Protein AF-A0A177AUS7-F1 (afdb_monomer)

Sequence (201 aa):
MKSFFDYFNKFNMDNGVDDSEDDNINRLMNFDNFDHFEKKIHQMKSMMNFKNFDNEFKDLFNNKLDCNTSNYYSSVSSTYQSNKDGKPHIIKKSYITKGLPGGLKETRKMKYDNNGENSVEFGRYLNDKSHIIKKIRDKSGREHVHNDYNNMDESETNKFHSEFKKFINGDNDFIKLTQKSRALKNNARKHSKYRTNVEKF

Solvent-accessible surface area (backbone atoms only — not comparable to full-atom values): 11549 Å² total; per-residue (Å²): 132,86,50,74,65,56,63,48,43,69,72,76,50,71,89,84,55,95,65,54,71,66,58,54,49,52,63,73,54,42,72,86,48,48,67,60,52,48,52,50,50,52,53,51,47,67,75,60,73,67,86,66,52,74,61,55,50,56,49,54,79,75,39,83,74,75,43,84,50,72,42,78,48,69,54,72,50,77,45,80,40,79,44,98,84,72,51,76,44,44,41,35,39,35,38,40,35,43,37,35,48,43,43,34,34,38,37,40,38,40,36,45,31,79,87,29,50,34,35,28,37,42,33,42,34,52,74,79,33,33,48,35,41,37,36,38,31,41,70,86,67,53,74,47,78,46,79,45,62,39,87,51,55,80,88,49,44,66,58,52,52,54,52,52,51,45,60,74,74,56,52,63,69,57,42,52,51,46,44,52,56,47,53,52,54,52,52,53,54,57,60,54,71,75,64,79,85,81,88,82,132

Nearest PDB structures (foldseek):
  9bog-assembly1_D  TM=6.303E-01  e=1.164E+00  Escherichia coli

InterPro domains:
  IPR019376 Myeloid leukemia factor [PF10248] (1-166)
  IPR019376 Myeloid leukemia factor [PTHR13105] (35-192)

pLDDT: mean 72.74, std 17.02, range [39.19, 95.69]

Mean predicted aligned error: 12.08 Å

Structure (mmCIF, N/CA/C/O backbone):
data_AF-A0A177AUS7-F1
#
_entry.id   AF-A0A177AUS7-F1
#
loop_
_atom_site.group_PDB
_atom_site.id
_atom_site.type_symbol
_atom_site.label_atom_id
_atom_site.label_alt_id
_atom_site.label_comp_id
_atom_site.label_asym_id
_atom_site.label_entity_id
_atom_site.label_seq_id
_atom_site.pdbx_PDB_ins_code
_atom_site.Cartn_x
_atom_site.Cartn_y
_atom_site.Cartn_z
_atom_site.occupancy
_atom_site.B_iso_or_equiv
_atom_site.auth_seq_id
_atom_site.auth_comp_id
_atom_site.auth_asym_id
_atom_site.auth_atom_id
_atom_site.pdbx_PDB_model_num
ATOM 1 N N . MET A 1 1 ? 12.240 19.596 20.057 1.00 39.19 1 MET A N 1
ATOM 2 C CA . MET A 1 1 ? 12.623 18.588 19.042 1.00 39.19 1 MET A CA 1
ATOM 3 C C . MET A 1 1 ? 11.347 18.092 18.383 1.00 39.19 1 MET A C 1
ATOM 5 O O . MET A 1 1 ? 10.414 17.803 19.116 1.00 39.19 1 MET A O 1
ATOM 9 N N . LYS A 1 2 ? 11.262 18.055 17.046 1.00 41.19 2 LYS A N 1
ATOM 10 C CA . LYS A 1 2 ? 10.098 17.459 16.361 1.00 41.19 2 LYS A CA 1
ATOM 11 C C . LYS A 1 2 ? 10.110 15.954 16.606 1.00 41.19 2 LYS A C 1
ATOM 13 O O . LYS A 1 2 ? 11.170 15.340 16.478 1.00 41.19 2 LYS A O 1
ATOM 18 N N . SER A 1 3 ? 8.973 15.387 16.990 1.00 54.16 3 SER A N 1
ATOM 19 C CA . SER A 1 3 ? 8.865 13.953 17.220 1.00 54.16 3 SER A CA 1
ATOM 20 C C 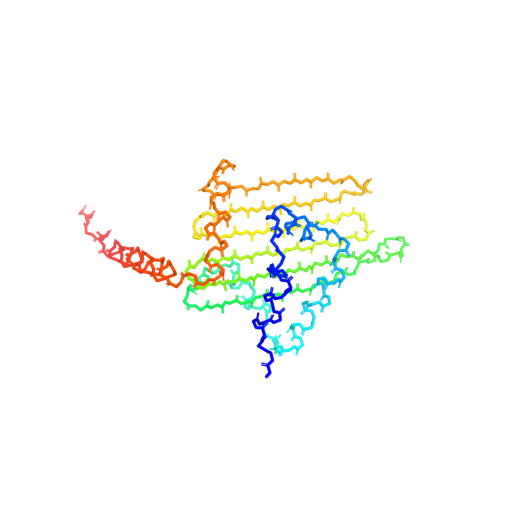. SER A 1 3 ? 8.961 13.200 15.889 1.00 54.16 3 SER A C 1
ATOM 22 O O . SER A 1 3 ? 8.636 13.726 14.821 1.00 54.16 3 SER A O 1
ATOM 24 N N . PHE A 1 4 ? 9.387 11.939 15.942 1.00 48.25 4 PHE A N 1
ATOM 25 C CA . PHE A 1 4 ? 9.304 11.024 14.802 1.00 48.25 4 PHE A CA 1
ATOM 26 C C . PHE A 1 4 ? 7.882 10.978 14.205 1.00 48.25 4 PHE A C 1
ATOM 28 O O . PHE A 1 4 ? 7.702 10.923 12.987 1.00 48.25 4 PHE A O 1
ATOM 35 N N . PHE A 1 5 ? 6.873 11.074 15.074 1.00 50.69 5 PHE A N 1
ATOM 36 C CA . PHE A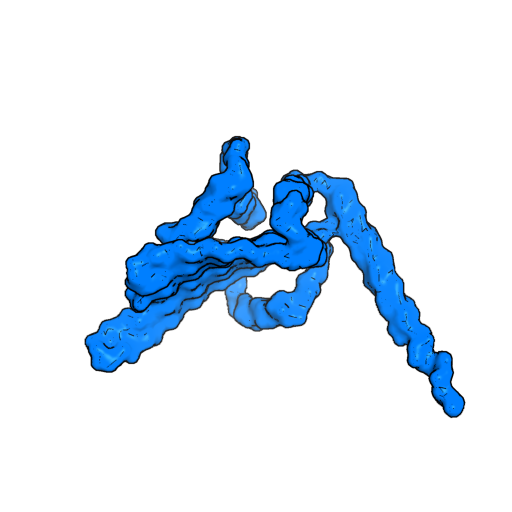 1 5 ? 5.461 11.099 14.713 1.00 50.69 5 PHE A CA 1
ATOM 37 C C . PHE A 1 5 ? 5.081 12.352 13.908 1.00 50.69 5 PHE A C 1
ATOM 39 O O . PHE A 1 5 ? 4.320 12.252 12.944 1.00 50.69 5 PHE A O 1
ATOM 46 N N . ASP A 1 6 ? 5.673 13.506 14.231 1.00 55.50 6 ASP A N 1
ATOM 47 C CA . ASP A 1 6 ? 5.438 14.776 13.529 1.00 55.50 6 ASP A CA 1
ATOM 48 C C . ASP A 1 6 ? 6.002 14.734 12.103 1.00 55.50 6 ASP A C 1
ATOM 50 O O . ASP A 1 6 ? 5.370 15.207 11.158 1.00 55.50 6 ASP A O 1
ATOM 54 N N . TYR A 1 7 ? 7.189 14.139 11.928 1.00 52.22 7 TYR A N 1
ATOM 55 C CA . TYR A 1 7 ? 7.806 13.962 10.609 1.00 52.22 7 TYR A CA 1
ATOM 56 C C . TYR A 1 7 ? 7.011 12.981 9.741 1.00 52.22 7 TYR A C 1
ATOM 58 O O . TYR A 1 7 ? 6.893 13.150 8.526 1.00 52.22 7 TYR A O 1
ATOM 66 N N . PHE A 1 8 ? 6.438 11.960 10.378 1.00 53.66 8 PHE A N 1
ATOM 67 C CA . PHE A 1 8 ? 5.637 10.955 9.708 1.00 53.66 8 PHE A CA 1
ATOM 68 C C . PHE A 1 8 ? 4.280 11.496 9.234 1.00 53.66 8 PHE A C 1
ATOM 70 O O . PHE A 1 8 ? 3.944 11.331 8.058 1.00 53.66 8 PHE A O 1
ATOM 77 N N . ASN A 1 9 ? 3.527 12.161 10.120 1.00 55.56 9 ASN A N 1
ATOM 78 C CA . ASN A 1 9 ? 2.215 12.731 9.799 1.00 55.56 9 ASN A CA 1
ATOM 79 C C . ASN A 1 9 ? 2.316 13.752 8.664 1.00 55.56 9 ASN A C 1
ATOM 81 O O . ASN A 1 9 ? 1.600 13.613 7.680 1.00 55.56 9 ASN A O 1
ATOM 85 N N . LYS A 1 10 ? 3.304 14.656 8.719 1.00 51.53 10 LYS A N 1
ATOM 86 C CA . LYS A 1 10 ? 3.546 15.688 7.696 1.00 51.53 10 LYS A CA 1
ATOM 87 C C . LYS A 1 10 ? 3.759 15.145 6.273 1.00 51.53 10 LYS A C 1
ATOM 89 O O . LYS A 1 10 ? 3.735 15.897 5.308 1.00 51.53 10 LYS A O 1
ATOM 94 N N . PHE A 1 11 ? 4.033 13.855 6.131 1.00 51.00 11 PHE A N 1
ATOM 95 C CA . PHE A 1 11 ? 4.443 13.266 4.862 1.00 51.00 11 PHE A CA 1
ATOM 96 C C . PHE A 1 11 ? 3.453 12.197 4.370 1.00 51.00 11 PHE A C 1
ATOM 98 O O . PHE A 1 11 ? 3.497 11.840 3.198 1.00 51.00 11 PHE A O 1
ATOM 105 N N . ASN A 1 12 ? 2.558 11.692 5.227 1.00 52.59 12 ASN A N 1
ATOM 106 C CA . ASN A 1 12 ? 1.533 10.713 4.838 1.00 52.59 12 ASN A CA 1
ATOM 107 C C . ASN A 1 12 ? 0.087 11.229 4.936 1.00 52.59 12 ASN A C 1
ATOM 109 O O . ASN A 1 12 ? -0.795 10.567 4.406 1.00 52.59 12 ASN A O 1
ATOM 113 N N . MET A 1 13 ? -0.186 12.346 5.610 1.00 47.69 13 MET A N 1
ATOM 114 C CA . MET A 1 13 ? -1.554 12.768 5.928 1.00 47.69 13 MET A CA 1
ATOM 115 C C . MET A 1 13 ? -1.637 14.292 5.927 1.00 47.69 13 MET A C 1
ATOM 117 O O . MET A 1 13 ? -0.856 14.918 6.634 1.00 47.69 13 MET A O 1
ATOM 121 N N . ASP A 1 14 ? -2.569 14.847 5.150 1.00 47.12 14 ASP A N 1
ATOM 122 C CA . ASP A 1 14 ? -3.052 16.233 5.197 1.00 47.12 14 ASP A CA 1
ATOM 123 C C . ASP A 1 14 ? -1.980 17.314 5.414 1.00 47.12 14 ASP A C 1
ATOM 125 O O . ASP A 1 14 ? -1.593 17.642 6.537 1.00 47.12 14 ASP A O 1
ATOM 129 N N . ASN A 1 15 ? -1.593 18.003 4.338 1.00 41.06 15 ASN A N 1
ATOM 130 C CA . ASN A 1 15 ? -0.826 19.253 4.429 1.00 41.06 15 ASN A CA 1
ATOM 131 C C . ASN A 1 15 ? -1.632 20.423 5.046 1.00 41.06 15 ASN A C 1
ATOM 133 O O . ASN A 1 15 ? -1.289 21.581 4.820 1.00 41.06 15 ASN A O 1
ATOM 137 N N . GLY A 1 16 ? -2.707 20.164 5.799 1.00 41.81 16 GLY A N 1
ATOM 138 C CA . GLY A 1 16 ? -3.655 21.196 6.230 1.00 41.81 16 GLY A CA 1
ATOM 139 C C . GLY A 1 16 ? -4.357 21.889 5.058 1.00 41.81 16 GLY A C 1
ATOM 140 O O . GLY A 1 16 ? -4.929 22.959 5.238 1.00 41.81 16 GLY A O 1
ATOM 141 N N . VAL A 1 17 ? -4.281 21.294 3.867 1.00 45.50 17 VAL A N 1
ATOM 142 C CA . VAL A 1 17 ? -5.078 21.668 2.704 1.00 45.50 17 VAL A CA 1
ATOM 143 C C . VAL A 1 17 ? -6.296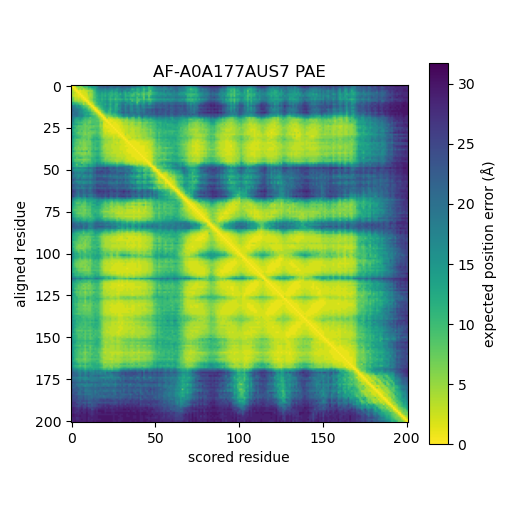 20.757 2.733 1.00 45.50 17 VAL A C 1
ATOM 145 O O . VAL A 1 17 ? -6.155 19.561 2.995 1.00 45.50 17 VAL A O 1
ATOM 148 N N . ASP A 1 18 ? -7.476 21.332 2.531 1.00 53.72 18 ASP A N 1
ATOM 149 C CA . ASP A 1 18 ? -8.770 20.643 2.476 1.00 53.72 18 ASP A CA 1
ATOM 150 C C . ASP A 1 18 ? -8.883 19.835 1.162 1.00 53.72 18 ASP A C 1
ATOM 152 O O . ASP A 1 18 ? -9.811 19.997 0.374 1.00 53.72 18 ASP A O 1
ATOM 156 N N . ASP A 1 19 ? -7.854 19.035 0.869 1.00 58.09 19 ASP A N 1
ATOM 157 C CA . ASP A 1 19 ? -7.753 18.223 -0.335 1.00 58.09 19 ASP A CA 1
ATOM 158 C C . ASP A 1 19 ? -8.746 17.063 -0.233 1.00 58.09 19 ASP A C 1
ATOM 160 O O . ASP A 1 19 ? -8.920 16.443 0.827 1.00 58.09 19 ASP A O 1
ATOM 164 N N . SER A 1 20 ? -9.385 16.744 -1.359 1.00 67.81 20 SER A N 1
ATOM 165 C CA . SER A 1 20 ? -10.231 15.563 -1.439 1.00 67.81 20 SER A CA 1
ATOM 166 C C . SER A 1 20 ? -9.395 14.303 -1.174 1.00 67.81 20 SER A C 1
ATOM 168 O O . SER A 1 20 ? -8.194 14.240 -1.454 1.00 67.81 20 SER A O 1
ATOM 170 N N . GLU A 1 21 ? -10.022 13.274 -0.609 1.00 70.00 21 GLU A N 1
ATOM 171 C CA . GLU A 1 21 ? -9.349 12.001 -0.335 1.00 70.00 21 GLU A CA 1
ATOM 172 C C . GLU A 1 21 ? -8.749 11.388 -1.614 1.00 70.00 21 GLU A C 1
ATOM 174 O O . GLU A 1 21 ? -7.647 10.834 -1.592 1.00 70.00 21 GLU A O 1
ATOM 179 N N . ASP A 1 22 ? -9.431 11.580 -2.741 1.00 71.25 22 ASP A N 1
ATOM 180 C CA . ASP A 1 22 ? -8.989 11.127 -4.054 1.00 71.25 22 ASP A CA 1
ATOM 181 C C . ASP A 1 22 ? -7.689 11.816 -4.490 1.00 71.25 22 ASP A C 1
ATOM 183 O O . ASP A 1 22 ? -6.786 11.152 -5.000 1.00 71.25 22 ASP A O 1
ATOM 187 N N . ASP A 1 23 ? -7.526 13.115 -4.230 1.00 74.50 23 ASP A N 1
ATOM 188 C CA . ASP A 1 23 ? -6.298 13.852 -4.559 1.00 74.50 23 ASP A CA 1
ATOM 189 C C . ASP A 1 23 ? -5.098 13.362 -3.741 1.00 74.50 23 ASP A C 1
ATOM 191 O O . ASP A 1 23 ? -3.990 13.178 -4.267 1.00 74.50 23 ASP A O 1
ATOM 195 N N . ASN A 1 24 ? -5.320 13.084 -2.455 1.00 75.38 24 ASN A N 1
ATOM 196 C CA . ASN A 1 24 ? -4.286 12.537 -1.584 1.00 75.38 24 ASN A CA 1
ATOM 197 C C . ASN A 1 24 ? -3.861 11.138 -2.057 1.00 75.38 24 ASN A C 1
ATOM 199 O O . ASN A 1 24 ? -2.671 10.875 -2.270 1.00 75.38 24 ASN A O 1
ATOM 203 N N . ILE A 1 25 ? -4.833 10.259 -2.314 1.00 78.31 25 ILE A N 1
ATOM 204 C CA . ILE A 1 25 ? -4.584 8.927 -2.868 1.00 78.31 25 ILE A CA 1
ATOM 205 C C . ILE A 1 25 ? -3.833 9.041 -4.198 1.00 78.31 25 ILE A C 1
ATOM 207 O O . ILE A 1 25 ? -2.790 8.408 -4.359 1.00 78.31 25 ILE A O 1
ATOM 211 N N . ASN A 1 26 ? -4.265 9.900 -5.121 1.00 82.88 26 ASN A N 1
ATOM 212 C CA . ASN A 1 26 ? -3.606 10.098 -6.413 1.00 82.88 26 ASN A CA 1
ATOM 213 C C . ASN A 1 26 ? -2.127 10.480 -6.261 1.00 82.88 26 ASN A C 1
ATOM 215 O O . ASN A 1 26 ? -1.256 9.917 -6.934 1.00 82.88 26 ASN A O 1
ATOM 219 N N . ARG A 1 27 ? -1.806 11.368 -5.314 1.00 82.19 27 ARG A N 1
ATOM 220 C CA . ARG A 1 27 ? -0.418 11.729 -4.994 1.00 82.19 27 ARG A CA 1
ATOM 221 C C . ARG A 1 27 ? 0.381 10.539 -4.452 1.00 82.19 27 ARG A C 1
ATOM 223 O O . ARG A 1 27 ? 1.550 10.357 -4.817 1.00 82.19 27 ARG A O 1
ATOM 230 N N . LEU A 1 28 ? -0.220 9.727 -3.582 1.00 81.12 28 LEU A N 1
ATOM 231 C CA . LEU A 1 28 ? 0.410 8.528 -3.019 1.00 81.12 28 LEU A CA 1
ATOM 232 C C . LEU A 1 28 ? 0.614 7.425 -4.069 1.00 81.12 28 LEU A C 1
ATOM 234 O O . LEU A 1 28 ? 1.590 6.673 -3.973 1.00 81.12 28 LEU A O 1
ATOM 238 N N . MET A 1 29 ? -0.245 7.371 -5.085 1.00 85.75 29 MET A N 1
ATOM 239 C CA . MET A 1 29 ? -0.201 6.395 -6.176 1.00 85.75 29 MET A CA 1
ATOM 240 C C . MET A 1 29 ? 0.708 6.806 -7.346 1.00 85.75 29 MET A C 1
ATOM 242 O O . MET A 1 29 ? 0.881 6.026 -8.283 1.00 85.75 29 MET A O 1
ATOM 246 N N . ASN A 1 30 ? 1.321 7.994 -7.314 1.00 88.69 30 ASN A N 1
ATOM 247 C CA . ASN A 1 30 ? 2.237 8.430 -8.368 1.00 88.69 30 ASN A CA 1
ATOM 248 C C . ASN A 1 30 ? 3.565 7.640 -8.338 1.00 88.69 30 ASN A C 1
ATOM 250 O O . ASN A 1 30 ? 4.294 7.657 -7.341 1.00 88.69 30 ASN A O 1
ATOM 254 N N . PHE A 1 31 ? 3.892 6.982 -9.455 1.00 86.94 31 PHE A N 1
ATOM 255 C CA . PHE A 1 31 ? 5.119 6.205 -9.652 1.00 86.94 31 PHE A CA 1
ATOM 256 C C . PHE A 1 31 ? 6.392 7.047 -9.544 1.00 86.94 31 PHE A C 1
ATOM 258 O O . PHE A 1 31 ? 7.393 6.568 -9.012 1.00 86.94 31 PHE A O 1
ATOM 265 N N . ASP A 1 32 ? 6.344 8.305 -9.978 1.00 85.81 32 ASP A N 1
ATOM 266 C CA . ASP A 1 32 ? 7.524 9.175 -10.043 1.00 85.81 32 ASP A CA 1
ATOM 267 C C . ASP A 1 32 ? 7.990 9.615 -8.644 1.00 85.81 32 ASP A C 1
ATOM 269 O O . ASP A 1 32 ? 9.114 10.074 -8.447 1.00 85.81 32 ASP A O 1
ATOM 273 N N . ASN A 1 33 ? 7.159 9.381 -7.623 1.00 84.75 33 ASN A N 1
ATOM 274 C CA . ASN A 1 33 ? 7.497 9.623 -6.225 1.00 84.75 33 ASN A CA 1
ATOM 275 C C . ASN A 1 33 ? 8.373 8.516 -5.605 1.00 84.75 33 ASN A C 1
ATOM 277 O O . ASN A 1 33 ? 8.648 8.582 -4.404 1.00 84.75 33 ASN A O 1
ATOM 281 N N . PHE A 1 34 ? 8.812 7.505 -6.368 1.00 86.25 34 PHE A N 1
ATOM 282 C CA . PHE A 1 34 ? 9.555 6.355 -5.837 1.00 86.25 34 PHE A CA 1
ATOM 283 C C . PHE A 1 34 ? 10.851 6.757 -5.120 1.00 86.25 34 PHE A C 1
ATOM 285 O O . PHE A 1 34 ? 11.050 6.391 -3.962 1.00 86.25 34 PHE A O 1
ATOM 292 N N . ASP A 1 35 ? 11.703 7.564 -5.755 1.00 86.88 35 ASP A N 1
ATOM 293 C CA . ASP A 1 35 ? 12.974 7.991 -5.153 1.00 86.88 35 ASP A CA 1
ATOM 294 C C . ASP A 1 35 ? 12.752 8.847 -3.901 1.00 86.88 35 ASP A C 1
ATOM 296 O O . ASP A 1 35 ? 13.502 8.769 -2.927 1.00 86.88 35 ASP A O 1
ATOM 300 N N . HIS A 1 36 ? 11.697 9.664 -3.903 1.00 85.12 36 HIS A N 1
ATOM 301 C CA . HIS A 1 36 ? 11.317 10.460 -2.741 1.00 85.12 36 HIS A CA 1
ATOM 302 C C . HIS A 1 36 ? 10.843 9.569 -1.582 1.00 85.12 36 HIS A C 1
ATOM 304 O O . HIS A 1 36 ? 11.222 9.786 -0.428 1.00 85.12 36 HIS A O 1
ATOM 310 N N . PHE A 1 37 ? 10.064 8.533 -1.897 1.00 83.94 37 PHE A N 1
ATOM 311 C CA . PHE A 1 37 ? 9.604 7.533 -0.942 1.00 83.94 37 PHE A CA 1
ATOM 312 C C . PHE A 1 37 ? 10.772 6.736 -0.343 1.00 83.94 37 PHE A C 1
ATOM 314 O O . PHE A 1 37 ? 10.863 6.625 0.881 1.00 83.94 37 PHE A O 1
ATOM 321 N N . GLU A 1 38 ? 11.717 6.271 -1.166 1.00 84.81 38 GLU A N 1
ATOM 322 C CA . GLU A 1 38 ? 12.940 5.607 -0.696 1.00 84.81 38 GLU A CA 1
ATOM 323 C C . GLU A 1 38 ? 13.770 6.511 0.212 1.00 84.81 38 GLU A C 1
ATOM 325 O O . GLU A 1 38 ? 14.151 6.090 1.307 1.00 84.81 38 GLU A O 1
ATOM 330 N N . LYS A 1 39 ? 14.044 7.753 -0.207 1.00 85.12 39 LYS A N 1
ATOM 331 C CA . LYS A 1 39 ? 14.829 8.714 0.586 1.00 85.12 39 LYS A CA 1
ATOM 332 C C . LYS A 1 39 ? 14.227 8.923 1.972 1.00 85.12 39 LYS A C 1
ATOM 334 O O . LYS A 1 39 ? 14.961 8.919 2.960 1.00 85.12 39 LYS A O 1
ATOM 339 N N . LYS A 1 40 ? 12.899 9.030 2.063 1.00 78.38 40 LYS A N 1
ATOM 340 C CA . LYS A 1 40 ? 12.209 9.137 3.351 1.00 78.38 40 LYS A CA 1
ATOM 341 C C . LYS A 1 40 ? 12.414 7.900 4.213 1.00 78.38 40 LYS A C 1
ATOM 343 O O . LYS A 1 40 ? 12.741 8.040 5.387 1.00 78.38 40 LYS A O 1
ATOM 348 N N . ILE A 1 41 ? 12.233 6.699 3.664 1.00 81.06 41 ILE A N 1
ATOM 349 C CA . ILE A 1 41 ? 12.416 5.475 4.454 1.00 81.06 41 ILE A CA 1
ATOM 350 C C . ILE A 1 41 ? 13.855 5.388 4.975 1.00 81.06 41 ILE A C 1
ATOM 352 O O . ILE A 1 41 ? 14.060 5.069 6.143 1.00 81.06 41 ILE A O 1
ATOM 356 N N . HIS A 1 42 ? 14.849 5.731 4.154 1.00 81.69 42 HIS A N 1
ATOM 357 C CA . HIS A 1 42 ? 16.249 5.770 4.582 1.00 81.69 42 HIS A CA 1
ATOM 358 C C . HIS A 1 42 ? 16.493 6.786 5.698 1.00 81.69 42 HIS A C 1
ATOM 360 O O . HIS A 1 42 ? 17.144 6.460 6.690 1.00 81.69 42 HIS A O 1
ATOM 366 N N . GLN A 1 43 ? 15.939 7.992 5.576 1.00 79.25 43 GLN A N 1
ATOM 367 C CA . GLN A 1 43 ? 16.029 9.005 6.624 1.00 79.25 43 GLN A CA 1
ATOM 368 C C . GLN A 1 43 ? 15.408 8.513 7.936 1.00 79.25 43 GLN A C 1
ATOM 370 O O . GLN A 1 43 ? 16.001 8.670 8.999 1.00 79.25 43 GLN A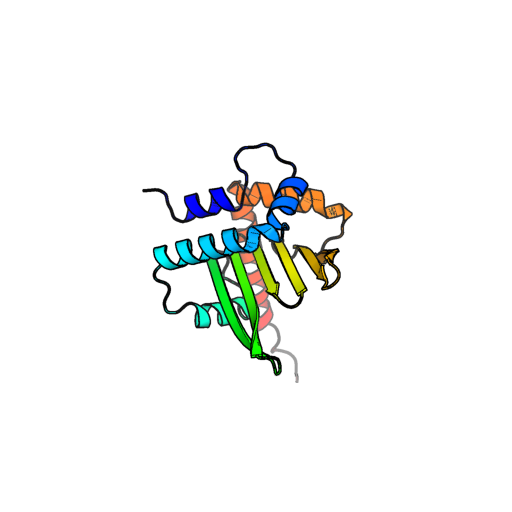 O 1
ATOM 375 N N . MET A 1 44 ? 14.245 7.866 7.861 1.00 73.00 44 MET A N 1
ATOM 376 C CA . MET A 1 44 ? 13.567 7.307 9.029 1.00 73.00 44 MET A CA 1
ATOM 377 C C . MET A 1 44 ? 14.369 6.170 9.668 1.00 73.00 44 MET A C 1
ATOM 379 O O . MET A 1 44 ? 14.541 6.156 10.884 1.00 73.00 44 MET A O 1
ATOM 383 N N . LYS A 1 45 ? 14.922 5.256 8.861 1.00 72.44 45 LYS A N 1
ATOM 384 C CA . LYS A 1 45 ? 15.814 4.190 9.342 1.00 72.44 45 LYS A CA 1
ATOM 385 C C . LYS A 1 45 ? 17.052 4.756 10.044 1.00 72.44 45 LYS A C 1
ATOM 387 O O . LYS A 1 45 ? 17.414 4.263 11.108 1.00 72.44 45 LYS A O 1
ATOM 392 N N . SER A 1 46 ? 17.654 5.806 9.482 1.00 74.69 46 SER A N 1
ATOM 393 C CA . SER A 1 46 ? 18.813 6.499 10.062 1.00 74.69 46 SER A CA 1
ATOM 394 C C . SER A 1 46 ? 18.494 7.118 11.427 1.00 74.69 46 SER A C 1
ATOM 396 O O . SER A 1 46 ? 19.278 7.004 12.363 1.00 74.69 46 SER A O 1
ATOM 398 N N . MET A 1 47 ? 17.300 7.696 11.585 1.00 65.19 47 MET A N 1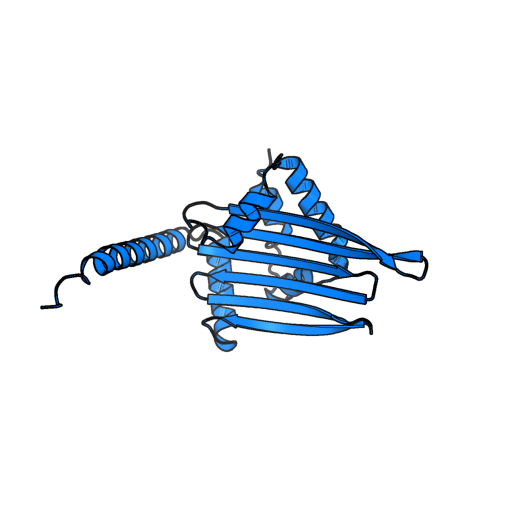
ATOM 399 C CA . MET A 1 47 ? 16.861 8.266 12.863 1.00 65.19 47 MET A CA 1
ATOM 400 C C . MET A 1 47 ? 16.551 7.215 13.936 1.00 65.19 47 MET A C 1
ATOM 402 O O . MET A 1 47 ? 16.614 7.531 15.120 1.00 65.19 47 MET A O 1
ATOM 406 N N . MET A 1 48 ? 16.191 5.990 13.546 1.00 62.12 48 MET A N 1
ATOM 407 C CA . MET A 1 48 ? 15.680 4.983 14.477 1.00 62.12 48 MET A CA 1
ATOM 408 C C . MET A 1 48 ? 16.653 3.836 14.807 1.00 62.12 48 MET A C 1
ATOM 410 O O . MET A 1 48 ? 16.281 2.956 15.575 1.00 62.12 48 MET A O 1
ATOM 414 N N . ASN A 1 49 ? 17.888 3.820 14.280 1.00 58.97 49 ASN A N 1
ATOM 415 C CA . ASN A 1 49 ? 18.926 2.814 14.596 1.00 58.97 49 ASN A CA 1
ATOM 416 C C . ASN A 1 49 ? 18.430 1.339 14.610 1.00 58.97 49 ASN A C 1
ATOM 418 O O . ASN A 1 49 ? 18.945 0.502 15.355 1.00 58.97 49 ASN A O 1
ATOM 422 N N . PHE A 1 50 ? 17.438 0.986 13.784 1.00 57.81 50 PHE A N 1
ATOM 423 C CA . PHE A 1 50 ? 16.832 -0.351 13.780 1.00 57.81 50 PHE A CA 1
ATOM 424 C C . PHE A 1 50 ? 17.733 -1.376 13.074 1.00 57.81 50 PHE A C 1
ATOM 426 O O . PHE A 1 50 ? 17.652 -1.557 11.861 1.00 57.81 50 PHE A O 1
ATOM 433 N N . LYS A 1 51 ? 18.582 -2.078 13.838 1.00 51.22 51 LYS A N 1
ATOM 434 C CA . LYS A 1 51 ? 19.421 -3.186 13.335 1.00 51.22 51 LYS A CA 1
ATOM 435 C C . LYS A 1 51 ? 18.694 -4.543 13.234 1.00 51.22 51 LYS A C 1
ATOM 437 O O . LYS A 1 51 ? 19.148 -5.392 12.481 1.00 51.22 51 LYS A O 1
ATOM 442 N N . ASN A 1 52 ? 17.556 -4.741 13.915 1.00 51.66 52 ASN A N 1
ATOM 443 C CA . ASN A 1 52 ? 16.855 -6.044 14.013 1.00 51.66 52 ASN A CA 1
ATOM 444 C C . ASN A 1 52 ? 15.559 -6.144 13.179 1.00 51.66 52 ASN A C 1
ATOM 446 O O . ASN A 1 52 ? 14.709 -7.004 13.408 1.00 51.66 52 ASN A O 1
ATOM 450 N N . PHE A 1 53 ? 15.419 -5.263 12.193 1.00 54.53 53 PHE A N 1
ATOM 451 C CA . PHE A 1 53 ? 14.156 -4.960 11.524 1.00 54.53 53 PHE A CA 1
ATOM 452 C C . PHE A 1 53 ? 13.581 -6.104 10.662 1.00 54.53 53 PHE A C 1
ATOM 454 O O . PHE A 1 53 ? 12.366 -6.267 10.574 1.00 54.53 53 PHE A O 1
ATOM 461 N N . ASP A 1 54 ? 14.434 -6.925 10.044 1.00 55.91 54 ASP A N 1
ATOM 462 C CA . ASP A 1 54 ? 13.989 -7.975 9.114 1.00 55.91 54 ASP A CA 1
ATOM 463 C C . ASP A 1 54 ? 13.317 -9.169 9.816 1.00 55.91 54 ASP A C 1
ATOM 465 O O . ASP A 1 54 ? 12.473 -9.846 9.221 1.00 55.91 54 ASP A O 1
ATOM 469 N N . ASN A 1 55 ? 13.652 -9.409 11.089 1.00 55.62 55 ASN A N 1
ATOM 470 C CA . ASN A 1 55 ? 13.041 -10.468 11.896 1.00 55.62 55 ASN A CA 1
ATOM 471 C C . ASN A 1 55 ? 11.693 -10.014 12.478 1.00 55.62 55 ASN A C 1
ATOM 473 O O . ASN A 1 55 ? 10.706 -10.733 12.334 1.00 55.62 55 ASN A O 1
ATOM 477 N N . GLU A 1 56 ? 11.609 -8.785 13.006 1.00 51.94 56 GLU A N 1
ATOM 478 C CA . GLU A 1 56 ? 10.330 -8.178 13.416 1.00 51.94 56 GLU A CA 1
ATOM 479 C C . GLU A 1 56 ? 9.352 -8.071 12.235 1.00 51.94 56 GLU A C 1
ATOM 481 O O . GLU A 1 56 ? 8.164 -8.337 12.385 1.00 51.94 56 GLU A O 1
ATOM 486 N N . PHE A 1 57 ? 9.840 -7.776 11.026 1.00 54.47 57 PHE A N 1
ATOM 487 C CA . PHE A 1 57 ? 9.029 -7.738 9.806 1.00 54.47 57 PHE A CA 1
ATOM 488 C C . PHE A 1 57 ? 8.294 -9.049 9.493 1.00 54.47 57 PHE A C 1
ATOM 490 O O . PHE A 1 57 ? 7.114 -9.023 9.130 1.00 54.47 57 PHE A O 1
ATOM 497 N N . LYS A 1 58 ? 8.972 -10.196 9.618 1.00 52.97 58 LYS A N 1
ATOM 498 C CA . LYS A 1 58 ? 8.351 -11.508 9.378 1.00 52.97 58 LYS A CA 1
ATOM 499 C C . LYS A 1 58 ? 7.279 -11.807 10.419 1.00 52.97 58 LYS A C 1
ATOM 501 O O . LYS A 1 58 ? 6.195 -12.270 10.063 1.00 52.97 58 LYS A O 1
ATOM 506 N N . ASP A 1 59 ? 7.548 -11.468 11.673 1.00 52.06 59 ASP A N 1
ATOM 507 C CA . ASP A 1 59 ? 6.581 -11.649 12.748 1.00 52.06 59 ASP A CA 1
ATOM 508 C C . ASP A 1 59 ? 5.367 -10.731 12.598 1.00 52.06 59 ASP A C 1
ATOM 510 O O . ASP A 1 59 ? 4.280 -11.126 12.987 1.00 52.06 59 ASP A O 1
ATOM 514 N N . LEU A 1 60 ? 5.483 -9.569 11.954 1.00 51.16 60 LEU A N 1
ATOM 515 C CA . LEU A 1 60 ? 4.363 -8.646 11.708 1.00 51.16 60 LEU A CA 1
ATOM 516 C C . LEU A 1 60 ? 3.429 -9.058 10.574 1.00 51.16 60 LEU A C 1
ATOM 518 O O . LEU A 1 60 ? 2.241 -8.730 10.597 1.00 51.16 60 LEU A O 1
ATOM 522 N N . PHE A 1 61 ? 3.959 -9.734 9.555 1.00 46.47 61 PHE A N 1
ATOM 523 C CA . PHE A 1 61 ? 3.126 -10.337 8.514 1.00 46.47 61 PHE A CA 1
ATOM 524 C C . PHE A 1 61 ? 2.366 -11.556 9.044 1.00 46.47 61 PHE A C 1
ATOM 526 O O . PHE A 1 61 ? 1.238 -11.796 8.617 1.00 46.47 61 PHE A O 1
ATOM 533 N N . ASN A 1 62 ? 2.959 -12.279 9.998 1.00 51.50 62 ASN A N 1
ATOM 534 C CA . ASN A 1 62 ? 2.396 -13.508 10.554 1.00 51.50 62 ASN A CA 1
ATOM 535 C C . ASN A 1 62 ? 1.548 -13.283 11.819 1.00 51.50 62 ASN A C 1
ATOM 537 O O . ASN A 1 62 ? 0.594 -14.023 12.050 1.00 51.50 62 ASN A O 1
ATOM 541 N N . ASN A 1 63 ? 1.842 -12.257 12.622 1.00 45.84 63 ASN A N 1
ATOM 542 C CA . ASN A 1 63 ? 1.161 -11.963 13.879 1.00 45.84 63 ASN A CA 1
ATOM 543 C C . ASN A 1 63 ? 0.423 -10.625 13.826 1.00 45.84 63 ASN A C 1
ATOM 545 O O . ASN A 1 63 ? 0.936 -9.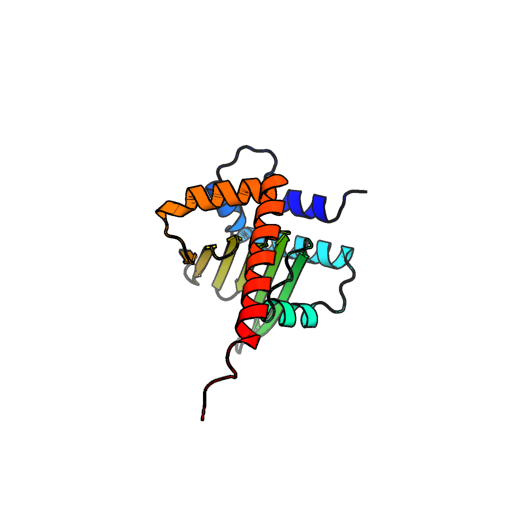573 13.443 1.00 45.84 63 ASN A O 1
ATOM 549 N N . LYS A 1 64 ? -0.834 -10.681 14.262 1.00 50.28 64 LYS A N 1
ATOM 550 C CA . LYS A 1 64 ? -1.731 -9.540 14.410 1.00 50.28 64 LYS A CA 1
ATOM 551 C C . LYS A 1 64 ? -1.158 -8.622 15.494 1.00 50.28 64 LYS A C 1
ATOM 553 O O . LYS A 1 64 ? -1.218 -8.970 16.665 1.00 50.28 64 LYS A O 1
ATOM 558 N N . LEU A 1 65 ? -0.602 -7.481 15.090 1.00 50.72 65 LEU A N 1
ATOM 559 C CA . LEU A 1 65 ? -0.161 -6.408 15.986 1.00 50.72 65 LEU A CA 1
ATOM 560 C C . LEU A 1 65 ? -1.152 -6.197 17.139 1.00 50.72 65 LEU A C 1
ATOM 562 O O . LEU A 1 65 ? -2.333 -5.923 16.897 1.00 50.72 65 LEU A O 1
ATOM 566 N N . ASP A 1 66 ? -0.667 -6.297 18.377 1.00 46.72 66 ASP A N 1
ATOM 567 C CA . ASP A 1 66 ? -1.447 -5.925 19.553 1.00 46.72 66 ASP A CA 1
ATOM 568 C C . ASP A 1 66 ? -1.748 -4.417 19.499 1.00 46.72 66 ASP A C 1
ATOM 570 O O . ASP A 1 66 ? -0.860 -3.574 19.364 1.00 46.72 66 ASP A O 1
ATOM 574 N N . CYS A 1 67 ? -3.038 -4.070 19.528 1.00 49.91 67 CYS A N 1
ATOM 575 C CA . CYS A 1 67 ? -3.547 -2.772 19.070 1.00 49.91 67 CYS A CA 1
ATOM 576 C C . CYS A 1 67 ? -3.575 -1.668 20.142 1.00 49.91 67 CYS A C 1
ATOM 578 O O . CYS A 1 67 ? -4.415 -0.764 20.070 1.00 49.91 67 CYS A O 1
ATOM 580 N N . ASN A 1 68 ? -2.705 -1.745 21.149 1.00 52.72 68 ASN A N 1
ATOM 581 C CA . ASN A 1 68 ? -2.704 -0.795 22.269 1.00 52.72 68 ASN A CA 1
ATOM 582 C C . ASN A 1 68 ? -1.669 0.329 22.123 1.00 52.72 68 ASN A C 1
ATOM 584 O O . ASN A 1 68 ? -1.749 1.320 22.842 1.00 52.72 68 ASN A O 1
ATOM 588 N N . THR A 1 69 ? -0.752 0.223 21.162 1.00 56.75 69 THR A N 1
ATOM 589 C CA . THR A 1 69 ? 0.288 1.221 20.884 1.00 56.75 69 THR A CA 1
ATOM 590 C C . THR A 1 69 ? 0.364 1.535 19.394 1.00 56.75 69 THR A C 1
ATOM 592 O O . THR A 1 69 ? 0.029 0.712 18.540 1.00 56.75 69 THR A O 1
ATOM 595 N N . SER A 1 70 ? 0.777 2.762 19.070 1.00 65.38 70 SER A N 1
ATOM 596 C CA . SER A 1 70 ? 1.100 3.141 17.696 1.00 65.38 70 SER A CA 1
ATOM 597 C C . SER A 1 70 ? 2.386 2.448 17.262 1.00 65.38 70 SER A C 1
ATOM 599 O O . SER A 1 70 ? 3.407 2.591 17.931 1.00 65.38 70 SER A O 1
ATOM 601 N N . ASN A 1 71 ? 2.344 1.754 16.131 1.00 65.69 71 ASN A N 1
ATOM 602 C CA . ASN A 1 71 ? 3.472 1.004 15.597 1.00 65.69 71 ASN A CA 1
ATOM 603 C C . ASN A 1 71 ? 3.815 1.499 14.195 1.00 65.69 71 ASN A C 1
ATOM 605 O O . ASN A 1 71 ? 2.939 1.908 13.431 1.00 65.69 71 ASN A O 1
ATOM 609 N N . TYR A 1 72 ? 5.091 1.459 13.840 1.00 70.31 72 TYR A N 1
ATOM 610 C CA . TYR A 1 72 ? 5.558 1.924 12.546 1.00 70.31 72 TYR A CA 1
ATOM 611 C C . TYR A 1 72 ? 6.623 0.993 11.985 1.00 70.31 72 TYR A C 1
ATOM 613 O O . TYR A 1 72 ? 7.548 0.614 12.696 1.00 70.31 72 TYR A O 1
ATOM 621 N N . TYR A 1 73 ? 6.522 0.696 10.689 1.00 72.75 73 TYR A N 1
ATOM 622 C CA . TYR A 1 73 ? 7.441 -0.188 9.985 1.00 72.75 73 TYR A CA 1
ATOM 623 C C . TYR A 1 73 ? 7.743 0.345 8.592 1.00 72.75 73 TYR A C 1
ATOM 625 O O . TYR A 1 73 ? 6.842 0.783 7.882 1.00 72.75 73 TYR A O 1
ATOM 633 N N . SER A 1 74 ? 8.995 0.255 8.156 1.00 76.00 74 SER A N 1
ATOM 634 C CA . SER A 1 74 ? 9.374 0.550 6.779 1.00 76.00 74 SER A CA 1
ATOM 635 C C . SER A 1 74 ? 10.604 -0.206 6.310 1.00 76.00 74 SER A C 1
ATOM 637 O O . SER A 1 74 ? 11.600 -0.241 7.030 1.00 76.00 74 SER A O 1
ATOM 639 N N . SER A 1 75 ? 10.609 -0.691 5.068 1.00 79.19 75 SER A N 1
ATOM 640 C CA . SER A 1 75 ? 11.840 -1.181 4.442 1.00 79.19 75 SER A CA 1
ATOM 641 C C . SER A 1 75 ? 11.991 -0.784 2.989 1.00 79.19 75 SER A C 1
ATOM 643 O O . SER A 1 75 ? 11.037 -0.410 2.318 1.00 79.19 75 SER A O 1
ATOM 645 N N . VAL A 1 76 ? 13.237 -0.884 2.544 1.00 83.94 76 VAL A N 1
ATOM 646 C CA . VAL A 1 76 ? 13.696 -0.665 1.181 1.00 83.94 76 VAL A CA 1
ATOM 647 C C . VAL A 1 76 ? 14.675 -1.784 0.871 1.00 83.94 76 VAL A C 1
ATOM 649 O O . VAL A 1 76 ? 15.544 -2.081 1.692 1.00 83.94 76 VAL A O 1
ATOM 652 N N . SER A 1 77 ? 14.533 -2.395 -0.295 1.00 86.12 77 SER A N 1
ATOM 653 C CA . SER A 1 77 ? 15.437 -3.415 -0.815 1.00 86.12 77 SER A CA 1
ATOM 654 C C . SER A 1 77 ? 15.688 -3.162 -2.294 1.00 86.12 77 SER A C 1
ATOM 656 O O . SER A 1 77 ? 14.746 -2.866 -3.029 1.00 86.12 77 SER A O 1
ATOM 658 N N . SER A 1 78 ? 16.932 -3.329 -2.735 1.00 87.56 78 SER A N 1
ATOM 659 C CA . SER A 1 78 ? 17.322 -3.276 -4.145 1.00 87.56 78 SER A CA 1
ATOM 660 C C . SER A 1 78 ? 17.977 -4.596 -4.538 1.00 87.56 78 SER A C 1
ATOM 662 O O . SER A 1 78 ? 18.879 -5.069 -3.851 1.00 87.56 78 SER A O 1
ATOM 664 N N . THR A 1 79 ? 17.523 -5.188 -5.635 1.00 87.94 79 THR A N 1
ATOM 665 C CA . THR A 1 79 ? 18.077 -6.406 -6.223 1.00 87.94 79 THR A CA 1
ATOM 666 C C . THR A 1 79 ? 18.740 -6.050 -7.544 1.00 87.94 79 THR A C 1
ATOM 668 O O . THR A 1 79 ? 18.110 -5.424 -8.394 1.00 87.94 79 THR A O 1
ATOM 671 N N . TYR A 1 80 ? 19.997 -6.464 -7.700 1.00 86.62 80 TYR A N 1
ATOM 672 C CA . TYR A 1 80 ? 20.781 -6.312 -8.921 1.00 86.62 80 TYR A CA 1
ATOM 673 C C . TYR A 1 80 ? 20.977 -7.691 -9.543 1.00 86.62 80 TYR A C 1
ATOM 675 O O . TYR A 1 80 ? 21.498 -8.595 -8.891 1.00 86.62 80 TYR A O 1
ATOM 683 N N . GLN A 1 81 ? 20.559 -7.853 -10.789 1.00 83.06 81 GLN A N 1
ATOM 684 C CA . GLN A 1 81 ? 20.723 -9.081 -11.552 1.00 83.06 81 GLN A CA 1
ATOM 685 C C . GLN A 1 81 ? 21.474 -8.775 -12.847 1.00 83.06 81 GLN A C 1
ATOM 687 O O . GLN A 1 81 ? 21.148 -7.828 -13.557 1.00 83.06 81 GLN A O 1
ATOM 692 N N . SER A 1 82 ? 22.481 -9.582 -13.168 1.00 80.25 82 SER A N 1
ATOM 693 C CA . SER A 1 82 ? 23.168 -9.492 -14.456 1.00 80.25 82 SER A CA 1
ATOM 694 C C . SER A 1 82 ? 22.409 -10.312 -15.492 1.00 80.25 82 SER A C 1
ATOM 696 O O . SER A 1 82 ? 22.268 -11.527 -15.349 1.00 80.25 82 SER A O 1
ATOM 698 N N . ASN A 1 83 ? 21.918 -9.653 -16.539 1.00 72.31 83 ASN A N 1
ATOM 699 C CA . ASN A 1 83 ? 21.339 -10.338 -17.691 1.00 72.31 83 ASN A CA 1
ATOM 700 C C . ASN A 1 83 ? 22.447 -10.815 -18.642 1.00 72.31 83 ASN A C 1
ATOM 702 O O . ASN A 1 83 ? 23.571 -10.316 -18.599 1.00 72.31 83 ASN A O 1
ATOM 706 N N . LYS A 1 84 ? 22.123 -11.762 -19.534 1.00 71.38 84 LYS A N 1
ATOM 707 C CA . LYS A 1 84 ? 23.064 -12.284 -20.548 1.00 71.38 84 LYS A CA 1
ATOM 708 C C . LYS A 1 84 ? 23.660 -11.183 -21.441 1.00 71.38 84 LYS A C 1
ATOM 710 O O . LYS A 1 84 ? 24.783 -11.330 -21.901 1.00 71.38 84 LYS A O 1
ATOM 715 N N . ASP A 1 85 ? 22.952 -10.064 -21.591 1.00 74.62 85 ASP A N 1
ATOM 716 C CA . ASP A 1 85 ? 23.368 -8.897 -22.380 1.00 74.62 85 ASP A CA 1
ATOM 717 C C . ASP A 1 85 ? 24.290 -7.922 -21.615 1.00 74.62 85 ASP A C 1
ATOM 719 O O . ASP A 1 85 ? 24.546 -6.810 -22.075 1.00 74.62 85 ASP A O 1
ATOM 723 N N . GLY A 1 86 ? 24.737 -8.277 -20.404 1.00 75.31 86 GLY A N 1
ATOM 724 C CA . GLY A 1 86 ? 25.667 -7.477 -19.596 1.00 75.31 86 GLY A CA 1
ATOM 725 C C . GLY A 1 86 ? 25.064 -6.235 -18.924 1.00 75.31 86 GLY A C 1
ATOM 726 O O . GLY A 1 86 ? 25.729 -5.606 -18.103 1.00 75.31 86 GLY A O 1
ATOM 727 N N . LYS A 1 87 ? 23.804 -5.881 -19.211 1.00 79.56 87 LYS A N 1
ATOM 728 C CA . LYS A 1 87 ? 23.098 -4.780 -18.534 1.00 79.56 87 LYS A CA 1
ATOM 729 C C . LYS A 1 87 ? 22.543 -5.224 -17.170 1.00 79.56 87 LYS A C 1
ATOM 731 O O . LYS A 1 87 ? 21.944 -6.302 -17.090 1.00 79.56 87 LYS A O 1
ATOM 736 N N . PRO A 1 88 ? 22.677 -4.400 -16.112 1.00 84.25 88 PRO A N 1
ATOM 737 C CA . PRO A 1 88 ? 22.091 -4.700 -14.813 1.00 84.25 88 PRO A CA 1
ATOM 738 C C . PRO A 1 88 ? 20.564 -4.522 -14.844 1.00 84.25 88 PRO A C 1
ATOM 740 O O . PRO A 1 88 ? 20.042 -3.443 -15.133 1.00 84.25 88 PRO A O 1
ATOM 743 N N . HIS A 1 89 ? 19.840 -5.581 -14.500 1.00 89.38 89 HIS A N 1
ATOM 744 C CA . HIS A 1 89 ? 18.428 -5.548 -14.132 1.00 89.38 89 HIS A CA 1
ATOM 745 C C . HIS A 1 89 ? 18.325 -5.138 -12.666 1.00 89.38 89 HIS A C 1
ATOM 747 O O . HIS A 1 89 ? 18.891 -5.788 -11.788 1.00 89.38 89 HIS A O 1
ATOM 753 N N . ILE A 1 90 ? 17.632 -4.032 -12.414 1.00 90.50 90 ILE A N 1
ATOM 754 C CA . ILE A 1 90 ? 17.470 -3.451 -11.089 1.00 90.50 90 ILE A CA 1
ATOM 755 C C . ILE A 1 90 ? 15.994 -3.504 -10.720 1.00 90.50 90 ILE A C 1
ATOM 757 O O . ILE A 1 90 ? 15.161 -2.853 -11.351 1.00 90.50 90 ILE A O 1
ATOM 761 N N . ILE A 1 91 ? 15.694 -4.234 -9.649 1.00 91.06 91 ILE A N 1
ATOM 762 C CA . ILE A 1 91 ? 14.374 -4.240 -9.021 1.00 91.06 91 ILE A CA 1
ATOM 763 C C . ILE A 1 91 ? 14.508 -3.601 -7.651 1.00 91.06 91 ILE A C 1
ATOM 765 O O . ILE A 1 91 ? 15.237 -4.097 -6.793 1.00 91.06 91 ILE A O 1
ATOM 769 N N . LYS A 1 92 ? 13.762 -2.529 -7.417 1.00 92.69 92 LYS A N 1
ATOM 770 C CA . LYS A 1 92 ? 13.678 -1.877 -6.116 1.00 92.69 92 LYS A CA 1
ATOM 771 C C . LYS A 1 92 ? 12.296 -2.071 -5.519 1.00 92.69 92 LYS A C 1
ATOM 773 O O . LYS A 1 92 ? 11.285 -2.044 -6.219 1.00 92.69 92 LYS A O 1
ATOM 778 N N . LYS A 1 93 ? 12.241 -2.276 -4.209 1.00 91.88 93 LYS A N 1
ATOM 779 C CA . LYS A 1 93 ? 10.996 -2.435 -3.457 1.00 91.88 93 LYS A CA 1
ATOM 780 C C . LYS A 1 93 ? 11.075 -1.617 -2.191 1.00 91.88 93 LYS A C 1
ATOM 782 O O . LYS A 1 93 ? 12.042 -1.729 -1.447 1.00 91.88 93 LYS A O 1
ATOM 787 N N . SER A 1 94 ? 10.022 -0.865 -1.937 1.00 88.44 94 SER A N 1
ATOM 788 C CA . SER A 1 94 ? 9.887 -0.001 -0.778 1.00 88.44 94 SER A CA 1
ATOM 789 C C . SER A 1 94 ? 8.535 -0.232 -0.134 1.00 88.44 94 SER A C 1
ATOM 791 O O . SER A 1 94 ? 7.536 -0.387 -0.833 1.00 88.44 94 SER A O 1
ATOM 793 N N . TYR A 1 95 ? 8.473 -0.244 1.191 1.00 85.12 95 TYR A N 1
ATOM 794 C CA . TYR A 1 95 ? 7.213 -0.334 1.912 1.00 85.12 95 TYR A CA 1
ATOM 795 C C . TYR A 1 95 ? 7.223 0.478 3.199 1.00 85.12 95 TYR A C 1
ATOM 797 O O . TYR A 1 95 ? 8.258 0.659 3.839 1.00 85.12 95 TYR A O 1
ATOM 805 N N . ILE A 1 96 ? 6.031 0.904 3.600 1.00 83.19 96 ILE A N 1
ATOM 806 C CA . ILE A 1 96 ? 5.725 1.543 4.870 1.00 83.19 96 ILE A CA 1
ATOM 807 C C . ILE A 1 96 ? 4.428 0.942 5.420 1.00 83.19 96 ILE A C 1
ATOM 809 O O . ILE A 1 96 ? 3.492 0.664 4.673 1.00 83.19 96 ILE A O 1
ATOM 813 N N . THR A 1 97 ? 4.362 0.739 6.730 1.00 81.19 97 THR A N 1
ATOM 814 C CA . THR A 1 97 ? 3.152 0.401 7.479 1.00 81.19 97 THR A CA 1
ATOM 815 C C . THR A 1 97 ? 3.067 1.274 8.724 1.00 81.19 97 THR A C 1
ATOM 817 O O . THR A 1 97 ? 4.013 1.332 9.505 1.00 81.19 97 THR A O 1
ATOM 820 N N . LYS A 1 98 ? 1.920 1.917 8.933 1.00 78.44 98 LYS A N 1
ATOM 821 C CA . LYS A 1 98 ? 1.575 2.651 10.152 1.00 78.44 98 LYS A CA 1
ATOM 822 C C . LYS A 1 98 ? 0.409 1.943 10.825 1.00 78.44 98 LYS A C 1
ATOM 824 O O . LYS A 1 98 ? -0.656 1.836 10.233 1.00 78.44 98 LYS A O 1
ATOM 829 N N . GLY A 1 99 ? 0.599 1.463 12.043 1.00 75.44 99 GLY A N 1
ATOM 830 C CA . GLY A 1 99 ? -0.467 0.998 12.922 1.00 75.44 99 GLY A CA 1
ATOM 831 C C . GLY A 1 99 ? -0.771 2.051 13.981 1.00 75.44 99 GLY A C 1
ATOM 832 O O . GLY A 1 99 ? 0.143 2.644 14.551 1.00 75.44 99 GLY A O 1
ATOM 833 N N . LEU A 1 100 ? -2.046 2.275 14.265 1.00 70.94 100 LEU A N 1
ATOM 834 C CA . LEU A 1 100 ? -2.506 3.115 15.364 1.00 70.94 100 LEU A CA 1
ATOM 835 C C . LEU A 1 100 ? -3.362 2.291 16.339 1.00 70.94 100 LEU A C 1
ATOM 837 O O . LEU A 1 100 ? -3.914 1.247 15.958 1.00 70.94 100 LEU A O 1
ATOM 841 N N . PRO A 1 101 ? -3.480 2.738 17.603 1.00 67.00 101 PRO A N 1
ATOM 842 C CA . PRO A 1 101 ? -4.350 2.090 18.569 1.00 67.00 101 PRO A CA 1
ATOM 843 C C . PRO A 1 101 ? -5.790 1.983 18.059 1.00 67.00 101 PRO A C 1
ATOM 845 O O . PRO A 1 101 ? -6.249 2.811 17.277 1.00 67.00 101 PRO A O 1
ATOM 848 N N . GLY A 1 102 ? -6.518 0.957 18.498 1.00 67.75 102 GLY A N 1
ATOM 849 C CA . GLY A 1 102 ? -7.891 0.740 18.018 1.00 67.75 102 GLY A CA 1
ATOM 850 C C . GLY A 1 102 ? -7.967 0.044 16.654 1.00 67.75 102 GLY A C 1
ATOM 851 O O . GLY A 1 102 ? -9.042 -0.045 16.066 1.00 67.75 102 GLY A O 1
ATOM 852 N N . GLY A 1 103 ? -6.858 -0.543 16.187 1.00 70.25 103 GLY A N 1
ATOM 853 C CA . GLY A 1 103 ? -6.825 -1.437 15.023 1.00 70.25 103 GLY A CA 1
ATOM 854 C C . GLY A 1 103 ? -6.991 -0.729 13.685 1.00 70.25 103 GLY A C 1
ATOM 855 O O . GLY A 1 103 ? -7.538 -1.301 12.741 1.00 70.25 103 GLY A O 1
ATOM 856 N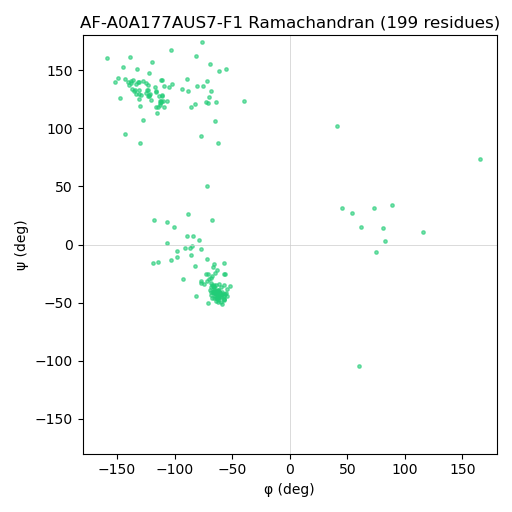 N . LEU A 1 104 ? -6.512 0.508 13.645 1.00 78.69 104 LEU A N 1
ATOM 857 C CA . LEU A 1 104 ? -6.340 1.307 12.452 1.00 78.69 104 LEU A CA 1
ATOM 858 C C . LEU A 1 104 ? -4.949 1.020 11.872 1.00 78.69 104 LEU A C 1
ATOM 860 O O . LEU A 1 104 ? -3.954 1.012 12.601 1.00 78.69 104 LEU A O 1
ATOM 864 N N . LYS A 1 105 ? -4.861 0.769 10.568 1.00 82.00 105 LYS A N 1
ATOM 865 C CA . LYS A 1 105 ? -3.589 0.522 9.887 1.00 82.00 105 LYS A CA 1
ATOM 866 C C . LYS A 1 105 ? -3.594 1.135 8.491 1.00 82.00 105 LYS A C 1
ATOM 868 O O . LYS A 1 105 ? -4.593 1.093 7.786 1.00 82.00 105 LYS A O 1
ATOM 873 N N . GLU A 1 106 ? -2.450 1.664 8.091 1.00 85.00 106 GLU A N 1
ATOM 874 C CA . GLU A 1 106 ? -2.169 2.154 6.747 1.00 85.00 106 GLU A CA 1
ATOM 875 C C . GLU A 1 106 ? -0.918 1.468 6.204 1.00 85.00 106 GLU A C 1
ATOM 877 O O . GLU A 1 106 ? 0.060 1.282 6.928 1.00 85.00 106 GLU A O 1
ATOM 882 N N . THR A 1 107 ? -0.934 1.094 4.930 1.00 87.56 107 THR A N 1
ATOM 883 C CA . THR A 1 107 ? 0.201 0.491 4.233 1.00 87.56 107 THR A CA 1
ATOM 884 C C . THR A 1 107 ? 0.448 1.197 2.916 1.00 87.56 107 THR A C 1
ATOM 886 O O . THR A 1 107 ? -0.493 1.464 2.178 1.00 87.56 107 THR A O 1
ATOM 889 N N . ARG A 1 108 ? 1.714 1.413 2.571 1.00 89.38 108 ARG A N 1
ATOM 890 C CA . ARG A 1 108 ? 2.126 1.843 1.236 1.00 89.38 108 ARG A CA 1
ATOM 891 C C . ARG A 1 108 ? 3.262 0.960 0.761 1.00 89.38 108 ARG A C 1
ATOM 893 O O . ARG A 1 108 ? 4.234 0.792 1.491 1.00 89.38 108 ARG A O 1
ATOM 900 N N . LYS A 1 109 ? 3.162 0.408 -0.440 1.00 90.62 109 LYS A N 1
ATOM 901 C CA . LYS A 1 109 ? 4.214 -0.380 -1.084 1.00 90.62 109 LYS A CA 1
ATOM 902 C C . LYS A 1 109 ? 4.475 0.193 -2.464 1.00 90.62 109 LYS A C 1
ATOM 904 O O . LYS A 1 109 ? 3.545 0.580 -3.160 1.00 90.62 109 LYS A O 1
ATOM 909 N N . MET A 1 110 ? 5.734 0.233 -2.865 1.00 92.56 110 MET A N 1
ATOM 910 C CA . MET A 1 110 ? 6.138 0.599 -4.212 1.00 92.56 110 MET A CA 1
ATOM 911 C C . MET A 1 110 ? 7.164 -0.413 -4.713 1.00 92.56 110 MET A C 1
ATOM 913 O O . MET A 1 110 ? 8.064 -0.816 -3.977 1.00 92.56 110 MET A O 1
ATOM 917 N N . LYS A 1 111 ? 7.034 -0.812 -5.971 1.00 93.19 111 LYS A N 1
ATOM 918 C CA . LYS A 1 111 ? 7.991 -1.628 -6.714 1.00 93.19 111 LYS A CA 1
ATOM 919 C C . LYS A 1 111 ? 8.384 -0.830 -7.947 1.00 93.19 111 LYS A C 1
ATOM 921 O O . LYS A 1 111 ? 7.507 -0.367 -8.674 1.00 93.19 111 LYS A O 1
ATOM 926 N N . TYR A 1 112 ? 9.682 -0.699 -8.155 1.00 93.50 112 TYR A N 1
ATOM 927 C CA . TYR A 1 112 ? 10.263 -0.159 -9.369 1.00 93.50 112 TYR A CA 1
ATOM 928 C C . TYR A 1 112 ? 11.073 -1.257 -10.051 1.00 93.50 112 TYR A C 1
ATOM 930 O O . TYR A 1 112 ? 11.869 -1.935 -9.397 1.00 93.50 112 TYR A O 1
ATOM 938 N N . ASP A 1 113 ? 10.871 -1.431 -11.348 1.00 92.25 113 ASP A N 1
ATOM 939 C CA . ASP A 1 113 ? 11.645 -2.347 -12.177 1.00 92.25 113 ASP A CA 1
ATOM 940 C C . ASP A 1 113 ? 12.131 -1.595 -13.417 1.00 92.25 113 ASP A C 1
ATOM 942 O O . ASP A 1 113 ? 11.327 -1.116 -14.222 1.00 92.25 113 ASP A O 1
ATOM 946 N N . ASN A 1 114 ? 13.452 -1.510 -13.597 1.00 89.19 114 ASN A N 1
ATOM 947 C CA . ASN A 1 114 ? 14.022 -0.847 -14.770 1.00 89.19 114 ASN A CA 1
ATOM 948 C C . ASN A 1 114 ? 13.714 -1.581 -16.091 1.00 89.19 114 ASN A C 1
ATOM 950 O O . ASN A 1 114 ? 13.804 -0.970 -17.152 1.00 89.19 114 ASN A O 1
ATOM 954 N N . ASN A 1 115 ? 13.300 -2.853 -16.033 1.00 83.19 115 ASN A N 1
ATOM 955 C CA . ASN A 1 115 ? 12.858 -3.644 -17.184 1.00 83.19 115 ASN A CA 1
ATOM 956 C C . ASN A 1 115 ? 11.348 -3.523 -17.463 1.00 83.19 115 ASN A C 1
ATOM 958 O O . ASN A 1 115 ? 10.821 -4.225 -18.334 1.00 83.19 115 ASN A O 1
ATOM 962 N N . GLY A 1 116 ? 10.662 -2.621 -16.753 1.00 80.50 116 GLY A N 1
ATOM 963 C CA . GLY A 1 116 ? 9.437 -1.991 -17.237 1.00 80.50 116 GLY A CA 1
ATOM 964 C C . GLY A 1 116 ? 8.158 -2.287 -16.460 1.00 80.50 116 GLY A C 1
ATOM 965 O O . GLY A 1 116 ? 7.096 -1.947 -16.951 1.00 80.50 116 GLY A O 1
ATOM 966 N N . GLU A 1 117 ? 8.201 -2.898 -15.278 1.00 91.00 117 GLU A N 1
ATOM 967 C CA . GLU A 1 117 ? 6.992 -3.049 -14.458 1.00 91.00 117 GLU A CA 1
ATOM 968 C C . GLU A 1 117 ? 7.112 -2.262 -13.153 1.00 91.00 117 GLU A C 1
ATOM 970 O O . GLU A 1 117 ? 7.875 -2.619 -12.256 1.00 91.00 117 GLU A O 1
ATOM 975 N N . ASN A 1 118 ? 6.289 -1.228 -13.007 1.00 94.62 118 ASN A N 1
ATOM 976 C CA . ASN A 1 118 ? 6.201 -0.481 -11.759 1.00 94.62 118 ASN A CA 1
ATOM 977 C C . ASN A 1 118 ? 4.854 -0.748 -11.096 1.00 94.62 118 ASN A C 1
ATOM 979 O O . ASN A 1 118 ? 3.827 -0.822 -11.765 1.00 94.62 118 ASN A O 1
ATOM 983 N N . SER A 1 119 ? 4.832 -0.860 -9.770 1.00 94.81 119 SER A N 1
ATOM 984 C CA . SER A 1 119 ? 3.578 -1.007 -9.027 1.00 94.81 119 SER A CA 1
ATOM 985 C C . SER A 1 119 ? 3.580 -0.165 -7.764 1.00 94.81 119 SER A C 1
ATOM 987 O O . SER A 1 119 ? 4.577 -0.139 -7.045 1.00 94.81 119 SER A O 1
ATOM 989 N N . VAL A 1 120 ? 2.448 0.447 -7.446 1.00 94.19 120 VAL A N 1
ATOM 990 C CA . VAL A 1 120 ? 2.187 1.103 -6.167 1.00 94.19 120 VAL A CA 1
ATOM 991 C C . VAL A 1 120 ? 0.943 0.479 -5.558 1.00 94.19 120 VAL A C 1
ATOM 993 O O . VAL A 1 120 ? -0.026 0.216 -6.258 1.00 94.19 120 VAL A O 1
ATOM 996 N N . GLU A 1 121 ? 0.975 0.221 -4.260 1.00 93.56 121 GLU A N 1
ATOM 997 C CA . GLU A 1 121 ? -0.158 -0.277 -3.489 1.00 93.56 121 GLU A CA 1
ATOM 998 C C . GLU A 1 121 ? -0.324 0.609 -2.260 1.00 93.56 121 GLU A C 1
ATOM 1000 O O . GLU A 1 121 ? 0.633 0.831 -1.513 1.00 93.56 121 GLU A O 1
ATOM 1005 N N . PHE A 1 122 ? -1.532 1.106 -2.042 1.00 91.06 122 PHE A N 1
ATOM 1006 C CA . PHE A 1 122 ? -1.916 1.865 -0.866 1.00 91.06 122 PHE A CA 1
ATOM 1007 C C . PHE A 1 122 ? -3.102 1.178 -0.204 1.00 91.06 122 PHE A C 1
ATOM 1009 O O . PHE A 1 122 ? -4.082 0.868 -0.863 1.00 91.06 122 PHE A O 1
ATOM 1016 N N . GLY A 1 123 ? -3.015 0.908 1.093 1.00 90.00 123 GLY A N 1
ATOM 1017 C CA . GLY A 1 123 ? -4.024 0.141 1.812 1.00 90.00 123 GLY A CA 1
ATOM 1018 C C . GLY A 1 123 ? -4.395 0.795 3.126 1.00 90.00 123 GLY A C 1
ATOM 1019 O O . GLY A 1 123 ? -3.517 1.149 3.912 1.00 90.00 123 GLY A O 1
ATOM 1020 N N . ARG A 1 124 ? -5.693 0.898 3.389 1.00 88.06 124 ARG A N 1
ATOM 1021 C CA . ARG A 1 124 ? -6.263 1.350 4.656 1.00 88.06 124 ARG A CA 1
ATOM 1022 C C . ARG A 1 124 ? -7.067 0.232 5.278 1.00 88.06 124 ARG A C 1
ATOM 1024 O O . ARG A 1 124 ? -7.861 -0.420 4.612 1.00 88.06 124 ARG A O 1
ATOM 1031 N N . TYR A 1 125 ? -6.875 0.046 6.571 1.00 88.19 125 TYR A N 1
ATOM 1032 C CA . TYR A 1 125 ? -7.488 -1.015 7.348 1.00 88.19 125 TYR A CA 1
ATOM 1033 C C . TYR A 1 125 ? -8.103 -0.392 8.594 1.00 88.19 125 TYR A C 1
ATOM 1035 O O . TYR A 1 125 ? -7.410 0.270 9.371 1.00 88.19 125 TYR A O 1
ATOM 1043 N N . LEU A 1 126 ? -9.391 -0.631 8.796 1.00 86.00 126 LEU A N 1
ATOM 1044 C CA . LEU A 1 126 ? -10.104 -0.274 10.010 1.00 86.00 126 LEU A CA 1
ATOM 1045 C C . LEU A 1 126 ? -10.818 -1.521 10.510 1.00 86.00 126 LEU A C 1
ATOM 1047 O O . LEU A 1 126 ? -11.825 -1.949 9.955 1.00 86.00 126 LEU A O 1
ATOM 1051 N N . ASN A 1 127 ? -10.297 -2.094 11.590 1.00 82.19 127 ASN A N 1
ATOM 1052 C CA . ASN A 1 127 ? -10.832 -3.315 12.181 1.00 82.19 127 ASN A CA 1
ATOM 1053 C C . ASN A 1 127 ? -10.819 -4.519 11.227 1.00 82.19 127 ASN A C 1
ATOM 1055 O O . ASN A 1 127 ? -9.778 -5.154 11.067 1.00 82.19 127 ASN A O 1
ATOM 1059 N N . ASP A 1 128 ? -11.978 -4.884 10.698 1.00 84.19 128 ASP A N 1
ATOM 1060 C CA . ASP A 1 128 ? -12.220 -5.957 9.741 1.00 84.19 128 ASP A CA 1
ATOM 1061 C C . ASP A 1 128 ? -12.444 -5.441 8.315 1.00 84.19 128 ASP A C 1
ATOM 1063 O O . ASP A 1 128 ? -12.357 -6.241 7.387 1.00 84.19 128 ASP A O 1
ATOM 1067 N N . LYS A 1 129 ? -12.667 -4.134 8.137 1.00 90.19 129 LYS A N 1
ATOM 1068 C CA . LYS A 1 129 ? -12.829 -3.485 6.835 1.00 90.19 129 LYS A CA 1
ATOM 1069 C C . LYS A 1 129 ? -11.487 -3.027 6.277 1.00 90.19 129 LYS A C 1
ATOM 1071 O O . LYS A 1 129 ? -10.637 -2.519 7.020 1.00 90.19 129 LYS A O 1
ATOM 1076 N N . SER A 1 130 ? -11.293 -3.147 4.967 1.00 91.44 130 SER A N 1
ATOM 1077 C CA . SER A 1 130 ? -10.133 -2.540 4.309 1.00 91.44 130 SER A CA 1
ATOM 1078 C C . SER A 1 130 ? -10.402 -2.124 2.873 1.00 91.44 130 SER A C 1
ATOM 1080 O O . SER A 1 130 ? -11.052 -2.865 2.142 1.00 91.44 130 SER A O 1
ATOM 1082 N N . HIS A 1 131 ? -9.805 -1.002 2.473 1.00 92.50 131 HIS A N 1
ATOM 1083 C CA . HIS A 1 131 ? -9.707 -0.555 1.085 1.00 92.50 131 HIS A CA 1
ATOM 1084 C C . HIS A 1 131 ? -8.240 -0.625 0.660 1.00 92.50 131 HIS A C 1
ATOM 1086 O O . HIS A 1 131 ? -7.391 -0.013 1.317 1.00 92.50 131 HIS A O 1
ATOM 1092 N N . ILE A 1 132 ? -7.929 -1.354 -0.408 1.00 92.94 132 ILE A N 1
ATOM 1093 C CA . ILE A 1 132 ? -6.586 -1.415 -0.985 1.00 92.94 132 ILE A CA 1
ATOM 1094 C C . ILE A 1 132 ? -6.663 -0.971 -2.441 1.00 92.94 132 ILE A C 1
ATOM 1096 O O . ILE A 1 132 ? -7.454 -1.485 -3.215 1.00 92.94 132 ILE A O 1
ATOM 1100 N N . ILE A 1 133 ? -5.825 -0.012 -2.809 1.00 93.69 133 ILE A N 1
ATOM 1101 C CA . ILE A 1 133 ? -5.729 0.546 -4.151 1.00 93.69 133 ILE A CA 1
ATOM 1102 C C . ILE A 1 133 ? -4.377 0.141 -4.701 1.00 93.69 133 ILE A C 1
ATOM 1104 O O . ILE A 1 133 ? -3.337 0.430 -4.103 1.00 93.69 133 ILE A O 1
ATOM 1108 N N . LYS A 1 134 ? -4.374 -0.522 -5.850 1.00 95.25 134 LYS A N 1
ATOM 1109 C CA . LYS A 1 134 ? -3.167 -0.967 -6.534 1.00 95.25 134 LYS A CA 1
ATOM 1110 C C . LYS A 1 134 ? -3.105 -0.348 -7.918 1.00 95.25 134 LYS A C 1
ATOM 1112 O O . LYS A 1 134 ? -4.011 -0.518 -8.723 1.00 95.25 134 LYS A O 1
ATOM 1117 N N . LYS A 1 135 ? -2.007 0.339 -8.213 1.00 95.69 135 LYS A N 1
ATOM 1118 C CA . LYS A 1 135 ? -1.709 0.907 -9.525 1.00 95.69 135 LYS A CA 1
ATOM 1119 C C . LYS A 1 135 ? -0.500 0.197 -10.111 1.00 95.69 135 LYS A C 1
ATOM 1121 O O . LYS A 1 135 ? 0.534 0.102 -9.454 1.00 95.69 135 LYS A O 1
ATOM 1126 N N . ILE A 1 136 ? -0.618 -0.306 -11.331 1.00 95.62 136 ILE A N 1
ATOM 1127 C CA 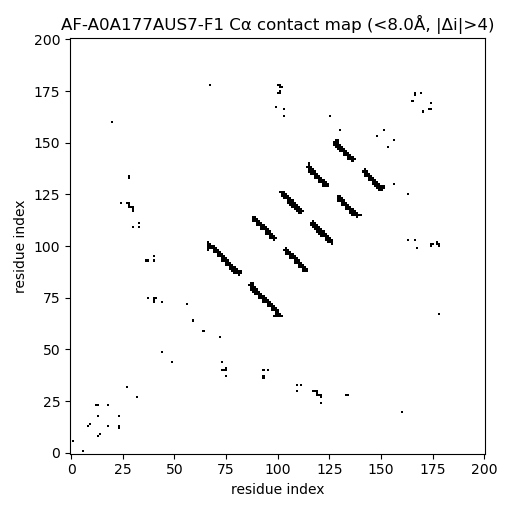. ILE A 1 136 ? 0.447 -1.015 -12.046 1.00 95.62 136 ILE A CA 1
ATOM 1128 C C . ILE A 1 136 ? 0.692 -0.298 -13.370 1.00 95.62 136 ILE A C 1
ATOM 1130 O O . ILE A 1 136 ? -0.265 0.024 -14.065 1.00 95.62 136 ILE A O 1
ATOM 1134 N N . ARG A 1 137 ? 1.957 -0.049 -13.709 1.00 95.44 137 ARG A N 1
ATOM 1135 C CA . ARG A 1 137 ? 2.396 0.420 -15.025 1.00 95.44 137 ARG A CA 1
ATOM 1136 C C . ARG A 1 137 ? 3.125 -0.728 -15.711 1.00 95.44 137 ARG A C 1
ATOM 1138 O O . ARG A 1 137 ? 4.119 -1.220 -15.173 1.00 95.44 137 ARG A O 1
ATOM 1145 N N . ASP A 1 138 ? 2.601 -1.168 -16.850 1.00 93.50 138 ASP A N 1
ATOM 1146 C CA . ASP A 1 138 ? 3.193 -2.243 -17.643 1.00 93.50 138 ASP A CA 1
ATOM 1147 C C . ASP A 1 138 ? 4.422 -1.764 -18.439 1.00 93.50 138 ASP A C 1
ATOM 1149 O O . ASP A 1 138 ? 4.735 -0.571 -18.502 1.00 93.50 138 ASP A O 1
ATOM 1153 N N . LYS A 1 139 ? 5.103 -2.709 -19.098 1.00 90.81 139 LYS A N 1
ATOM 1154 C CA . LYS A 1 139 ? 6.290 -2.425 -19.925 1.00 90.81 139 LYS A CA 1
ATOM 1155 C C . LYS A 1 139 ? 5.992 -1.530 -21.125 1.00 90.81 139 LYS A C 1
ATOM 1157 O O . LYS A 1 139 ? 6.902 -0.904 -21.656 1.00 90.81 139 LYS A O 1
ATOM 1162 N N . SER A 1 140 ? 4.735 -1.488 -21.557 1.00 91.81 140 SER A N 1
ATOM 1163 C CA . SER A 1 140 ? 4.252 -0.629 -22.635 1.00 91.81 140 SER A CA 1
ATOM 1164 C C . SER A 1 140 ? 3.885 0.776 -22.139 1.00 91.81 140 SER A C 1
ATOM 1166 O O . SER A 1 140 ? 3.496 1.614 -22.946 1.00 91.81 140 SER A O 1
ATOM 1168 N N . GLY A 1 141 ? 4.005 1.045 -20.835 1.00 90.44 141 GLY A N 1
ATOM 1169 C CA . GLY A 1 141 ? 3.651 2.315 -20.205 1.00 90.44 141 GLY A CA 1
ATOM 1170 C C . GLY A 1 141 ? 2.164 2.465 -19.873 1.00 90.44 141 GLY A C 1
ATOM 1171 O O . GLY A 1 141 ? 1.769 3.518 -19.376 1.00 90.44 141 GLY A O 1
ATOM 1172 N N . ARG A 1 142 ? 1.334 1.443 -20.109 1.00 94.38 142 ARG A N 1
ATOM 1173 C CA . ARG A 1 142 ? -0.096 1.471 -19.779 1.00 94.38 142 ARG A CA 1
ATOM 1174 C C . ARG A 1 142 ? -0.288 1.297 -18.286 1.00 94.38 142 ARG A C 1
ATOM 1176 O O . ARG A 1 142 ? 0.337 0.444 -17.656 1.00 94.38 142 ARG A O 1
ATOM 1183 N N . GLU A 1 143 ? -1.175 2.111 -17.732 1.00 94.75 143 GLU A N 1
ATOM 1184 C CA . GLU A 1 143 ? -1.484 2.105 -16.311 1.00 94.75 143 GLU A CA 1
ATOM 1185 C C . GLU A 1 143 ? -2.830 1.433 -16.051 1.00 94.75 143 GLU A C 1
ATOM 1187 O O . GLU A 1 143 ? -3.822 1.708 -16.722 1.00 94.75 143 GLU A O 1
ATOM 1192 N N . HIS A 1 144 ? -2.861 0.574 -15.040 1.00 94.50 144 HIS A N 1
ATOM 1193 C CA . HIS A 1 144 ? -4.057 -0.106 -14.568 1.00 94.50 144 HIS A CA 1
ATOM 1194 C C . HIS A 1 144 ? -4.223 0.167 -13.076 1.00 94.50 144 HIS A C 1
ATOM 1196 O O . HIS A 1 144 ? -3.273 0.001 -12.309 1.00 94.50 144 HIS A O 1
ATOM 1202 N N . VAL A 1 145 ? -5.420 0.587 -12.671 1.00 94.69 145 VAL A N 1
ATOM 1203 C CA . VAL A 1 145 ? -5.797 0.784 -11.267 1.00 94.69 145 VAL A CA 1
ATOM 1204 C C . VAL A 1 145 ? -6.787 -0.307 -10.880 1.00 94.69 145 VAL A C 1
ATOM 1206 O O . VAL A 1 145 ? -7.698 -0.620 -11.643 1.00 94.69 145 VAL A O 1
ATOM 1209 N N . HIS A 1 146 ? -6.599 -0.885 -9.702 1.00 94.44 146 HIS A N 1
ATOM 1210 C CA . HIS A 1 146 ? -7.473 -1.887 -9.118 1.00 94.44 146 HIS A CA 1
ATOM 1211 C C . HIS A 1 146 ? -7.804 -1.496 -7.680 1.00 94.44 146 HIS A C 1
ATOM 1213 O O . HIS A 1 146 ? -6.896 -1.138 -6.927 1.00 94.44 146 HIS A O 1
ATOM 1219 N N . ASN A 1 147 ? -9.083 -1.567 -7.319 1.00 94.38 147 ASN A N 1
ATOM 1220 C CA . ASN A 1 147 ? -9.569 -1.312 -5.969 1.00 94.38 147 ASN A CA 1
ATOM 1221 C C . ASN A 1 147 ? -10.087 -2.624 -5.378 1.00 94.38 147 ASN A C 1
ATOM 1223 O O . ASN A 1 147 ? -10.982 -3.247 -5.945 1.00 94.38 147 ASN A O 1
ATOM 1227 N N . ASP A 1 148 ? -9.528 -3.013 -4.239 1.00 94.12 148 ASP A N 1
ATOM 1228 C CA . ASP A 1 148 ? -9.930 -4.170 -3.452 1.00 94.12 148 ASP A CA 1
ATOM 1229 C C . ASP A 1 148 ? -10.666 -3.697 -2.194 1.00 94.12 148 ASP A C 1
ATOM 1231 O O . ASP A 1 148 ? -10.117 -2.950 -1.371 1.00 94.12 148 ASP A O 1
ATOM 1235 N N . TYR A 1 149 ? -11.892 -4.182 -2.016 1.00 93.31 149 TYR A N 1
ATOM 1236 C CA . TYR A 1 149 ? -12.722 -3.922 -0.843 1.00 93.31 149 TYR A CA 1
ATOM 1237 C C . TYR A 1 149 ? -12.907 -5.221 -0.057 1.00 93.31 149 TYR A C 1
ATOM 1239 O O . TYR A 1 149 ? -13.438 -6.200 -0.576 1.00 93.31 149 TYR A O 1
ATOM 1247 N N . ASN A 1 150 ? -12.473 -5.243 1.205 1.00 92.00 150 ASN A N 1
ATOM 1248 C CA . ASN A 1 150 ? -12.669 -6.399 2.083 1.00 92.00 150 ASN A CA 1
ATOM 1249 C C . ASN A 1 150 ? -13.665 -6.054 3.188 1.00 92.00 150 ASN A C 1
ATOM 1251 O O . ASN A 1 150 ? -13.470 -5.069 3.905 1.00 92.00 150 ASN A O 1
ATOM 1255 N N . ASN A 1 151 ? -14.684 -6.904 3.360 1.00 89.94 151 ASN A N 1
ATOM 1256 C CA . ASN A 1 151 ? -15.779 -6.741 4.329 1.00 89.94 151 ASN A CA 1
ATOM 1257 C C . ASN A 1 151 ? -16.526 -5.399 4.220 1.00 89.94 151 ASN A C 1
ATOM 1259 O O . ASN A 1 151 ? -17.068 -4.896 5.207 1.00 89.94 151 ASN A O 1
ATOM 1263 N N . MET A 1 152 ? -16.522 -4.813 3.027 1.00 92.81 152 MET A N 1
ATOM 1264 C CA . MET A 1 152 ? -17.311 -3.649 2.652 1.00 92.81 152 MET A CA 1
ATOM 1265 C C . MET A 1 152 ? -17.450 -3.612 1.136 1.00 92.81 152 MET A C 1
ATOM 1267 O O . MET A 1 152 ? -16.628 -4.204 0.436 1.00 92.81 152 MET A O 1
ATOM 1271 N N . ASP A 1 153 ? -18.445 -2.875 0.664 1.00 91.94 153 ASP A N 1
ATOM 1272 C CA . ASP A 1 153 ? -18.685 -2.657 -0.758 1.00 91.94 153 ASP A CA 1
ATOM 1273 C C . ASP A 1 153 ? -18.218 -1.258 -1.179 1.00 91.94 153 ASP A C 1
ATOM 1275 O O . ASP A 1 153 ? -17.991 -0.375 -0.346 1.00 91.94 153 ASP A O 1
ATOM 1279 N N . GLU A 1 154 ? -18.135 -1.026 -2.489 1.00 89.25 154 GLU A N 1
ATOM 1280 C CA . GLU A 1 154 ? -17.731 0.262 -3.066 1.00 89.25 154 GLU A CA 1
ATOM 1281 C C . GLU A 1 154 ? -18.594 1.430 -2.551 1.00 89.25 154 GLU A C 1
ATOM 1283 O O . GLU A 1 154 ? -18.064 2.492 -2.219 1.00 89.25 154 GLU A O 1
ATOM 1288 N N . SER A 1 155 ? -19.902 1.217 -2.372 1.00 90.69 155 SER A N 1
ATOM 1289 C CA . SER A 1 155 ? -20.840 2.227 -1.857 1.00 90.69 155 SER A CA 1
ATOM 1290 C C . SER A 1 155 ? -20.560 2.647 -0.407 1.00 90.69 155 SER A C 1
ATOM 1292 O O . SER A 1 155 ? -20.894 3.763 -0.006 1.00 90.69 155 SER A O 1
ATOM 1294 N N . GLU A 1 156 ? -19.908 1.790 0.386 1.00 89.25 156 GLU A N 1
ATOM 1295 C CA . GLU A 1 156 ? -19.536 2.080 1.774 1.00 89.25 156 GLU A CA 1
ATOM 1296 C C . GLU A 1 156 ? -18.193 2.824 1.892 1.00 89.25 156 GLU A C 1
ATOM 1298 O O . GLU A 1 156 ? -17.850 3.303 2.979 1.00 89.25 156 GLU A O 1
ATOM 1303 N N . THR A 1 157 ? -17.440 2.961 0.795 1.00 86.94 157 THR A N 1
ATOM 1304 C CA . THR A 1 157 ? -16.067 3.499 0.777 1.00 86.94 157 THR A CA 1
ATOM 1305 C C . THR A 1 157 ? -15.973 4.904 1.361 1.00 86.94 157 THR A C 1
ATOM 1307 O O . THR A 1 157 ? -15.136 5.155 2.227 1.00 86.94 157 THR A O 1
ATOM 1310 N N . ASN A 1 158 ? -16.874 5.807 0.964 1.00 86.06 158 ASN A N 1
ATOM 1311 C CA . ASN A 1 158 ? -16.865 7.198 1.431 1.00 86.06 158 ASN A CA 1
ATOM 1312 C C . ASN A 1 158 ? -17.079 7.293 2.947 1.00 86.06 158 ASN A C 1
ATOM 1314 O O . ASN A 1 158 ? -16.430 8.081 3.644 1.00 86.06 158 ASN A O 1
ATOM 1318 N N . LYS A 1 159 ? -17.971 6.447 3.477 1.00 87.75 159 LYS A N 1
ATOM 1319 C CA . LYS A 1 159 ? -18.226 6.354 4.916 1.00 87.75 159 LYS A CA 1
ATOM 1320 C C . LYS A 1 159 ? -17.010 5.781 5.639 1.00 87.75 159 LYS A C 1
ATOM 1322 O O . LYS A 1 159 ? -16.577 6.355 6.636 1.00 87.75 159 LYS A O 1
ATOM 1327 N N . PHE A 1 160 ? -16.429 4.707 5.108 1.00 88.62 160 PHE A N 1
ATOM 1328 C CA . PHE A 1 160 ? -15.209 4.103 5.638 1.00 88.62 160 PHE A CA 1
ATOM 1329 C C . PHE A 1 160 ? -14.052 5.109 5.699 1.00 88.62 160 PHE A C 1
ATOM 1331 O O . PHE A 1 160 ? -13.401 5.220 6.735 1.00 88.62 160 PHE A O 1
ATOM 1338 N N . HIS A 1 161 ? -13.808 5.883 4.637 1.00 85.12 161 HIS A N 1
ATOM 1339 C CA . HIS A 1 161 ? -12.748 6.897 4.610 1.00 85.12 161 HIS A CA 1
ATOM 1340 C C . HIS A 1 161 ? -13.000 8.035 5.596 1.00 85.12 161 HIS A C 1
ATOM 1342 O O . HIS A 1 161 ? -12.082 8.434 6.310 1.00 85.12 161 HIS A O 1
ATOM 1348 N N . SER A 1 162 ? -14.245 8.502 5.699 1.00 83.62 162 SER A N 1
ATOM 1349 C CA . SER A 1 162 ? -14.634 9.528 6.672 1.00 83.62 162 SER A CA 1
ATOM 1350 C C . SER A 1 162 ? -14.394 9.064 8.110 1.00 83.62 162 SER A C 1
ATOM 1352 O O . SER A 1 162 ? -13.835 9.800 8.923 1.00 83.62 162 SER A O 1
ATOM 1354 N N . GLU A 1 163 ? -14.790 7.830 8.432 1.00 81.50 163 GLU A N 1
ATOM 1355 C CA . GLU A 1 163 ? -14.521 7.214 9.733 1.00 81.50 163 GLU A CA 1
ATOM 1356 C C . GLU A 1 163 ? -13.011 7.081 9.966 1.00 81.50 163 GLU A C 1
ATOM 1358 O O . GLU A 1 163 ? -12.504 7.539 10.988 1.00 81.50 163 GLU A O 1
ATOM 1363 N N . PHE A 1 164 ? -12.276 6.534 8.995 1.00 82.12 164 PHE A N 1
ATOM 1364 C CA . PHE A 1 164 ? -10.822 6.372 9.045 1.00 82.12 164 PHE A CA 1
ATOM 1365 C C . PHE A 1 164 ? -10.094 7.697 9.331 1.00 82.12 164 PHE A C 1
ATOM 1367 O O . PHE A 1 164 ? -9.214 7.738 10.193 1.00 82.12 164 PHE A O 1
ATOM 1374 N N . LYS A 1 165 ? -10.494 8.794 8.672 1.00 78.19 165 LYS A N 1
ATOM 1375 C CA . LYS A 1 165 ? -9.925 10.136 8.876 1.00 78.19 165 LYS A CA 1
ATOM 1376 C C . LYS A 1 165 ? -10.174 10.653 10.295 1.00 78.19 165 LYS A C 1
ATOM 1378 O O . LYS A 1 165 ? -9.242 11.129 10.942 1.00 78.19 165 LYS A O 1
ATOM 1383 N N . LYS A 1 166 ? -11.388 10.475 10.830 1.00 74.19 166 LYS A N 1
ATOM 1384 C CA . LYS A 1 166 ? -11.711 10.816 12.231 1.00 74.19 166 LYS A CA 1
ATOM 1385 C C . LYS A 1 166 ? -10.835 10.054 13.231 1.00 74.19 166 LYS A C 1
ATOM 1387 O O . LYS A 1 166 ? -10.331 10.640 14.187 1.00 74.19 166 LYS A O 1
ATOM 1392 N N . PHE A 1 167 ? -10.583 8.765 12.980 1.00 71.31 167 PHE A N 1
ATOM 1393 C CA . PHE A 1 167 ? -9.689 7.961 13.821 1.00 71.31 167 PHE A CA 1
ATOM 1394 C C . PHE A 1 167 ? -8.238 8.454 13.787 1.00 71.31 167 PHE A C 1
ATOM 1396 O O . PHE A 1 167 ? -7.590 8.492 14.833 1.00 71.31 167 PHE A O 1
ATOM 1403 N N . ILE A 1 168 ? -7.723 8.840 12.615 1.00 68.50 168 ILE A N 1
ATOM 1404 C CA . ILE A 1 168 ? -6.362 9.387 12.491 1.00 68.50 168 ILE A CA 1
ATOM 1405 C C . ILE A 1 168 ? -6.221 10.728 13.208 1.00 68.50 168 ILE A C 1
ATOM 1407 O O . ILE A 1 168 ? -5.194 10.962 13.846 1.00 68.50 168 ILE A O 1
ATOM 1411 N N . ASN A 1 169 ? -7.247 11.575 13.135 1.00 68.12 169 ASN A N 1
ATOM 1412 C CA . ASN A 1 169 ? -7.226 12.918 13.713 1.00 68.12 169 ASN A CA 1
ATOM 1413 C C . ASN A 1 169 ? -7.416 12.938 15.239 1.00 68.12 169 ASN A C 1
ATOM 1415 O O . ASN A 1 169 ? -7.262 13.989 15.856 1.00 68.12 169 ASN A O 1
ATOM 1419 N N . GLY A 1 170 ? -7.659 11.782 15.864 1.00 58.47 170 GLY A N 1
ATOM 1420 C CA . GLY A 1 170 ? -7.615 11.647 17.317 1.00 58.47 170 GLY A CA 1
ATOM 1421 C C . GLY A 1 170 ? -8.933 11.937 18.032 1.00 58.47 170 GLY A C 1
ATOM 1422 O O . GLY A 1 170 ? -8.899 12.396 19.174 1.00 58.47 170 GLY A O 1
ATOM 1423 N N . ASP A 1 171 ? -10.080 11.614 17.422 1.00 57.50 171 ASP A N 1
ATOM 1424 C CA . ASP A 1 171 ? -11.362 11.553 18.138 1.00 57.50 171 ASP A CA 1
ATOM 1425 C C . ASP A 1 171 ? -11.299 10.455 19.227 1.00 57.50 171 ASP A C 1
ATOM 1427 O O . ASP A 1 171 ? -11.615 9.276 19.020 1.00 57.50 171 ASP A O 1
ATOM 1431 N N . ASN A 1 172 ? -10.821 10.855 20.411 1.00 52.72 172 ASN A N 1
ATOM 1432 C CA . ASN A 1 172 ? -10.421 9.996 21.532 1.00 52.72 172 ASN A CA 1
ATOM 1433 C C . ASN A 1 172 ? -11.531 9.058 22.039 1.00 52.72 172 ASN A C 1
ATOM 1435 O O . ASN A 1 172 ? -11.237 7.997 22.599 1.00 52.72 172 ASN A O 1
ATOM 1439 N N . ASP A 1 173 ? -12.799 9.413 21.842 1.00 53.53 173 ASP A N 1
ATOM 1440 C CA . ASP A 1 173 ? -13.939 8.637 22.337 1.00 53.53 173 ASP A CA 1
ATOM 1441 C C . ASP A 1 173 ? -14.180 7.360 21.519 1.00 53.53 173 ASP A C 1
ATOM 1443 O O . ASP A 1 173 ? -14.498 6.302 22.073 1.00 53.53 173 ASP A O 1
ATOM 1447 N N . PHE A 1 174 ? -13.915 7.398 20.212 1.00 50.50 174 PHE A N 1
ATOM 1448 C CA . PHE A 1 174 ? -14.060 6.235 19.335 1.00 50.50 174 PHE A CA 1
ATOM 1449 C C . PHE A 1 174 ? -12.903 5.232 19.476 1.00 50.50 174 PHE A C 1
ATOM 1451 O O . PHE A 1 174 ? -13.116 4.015 19.415 1.00 50.50 174 PHE A O 1
ATOM 1458 N N . ILE A 1 175 ? -11.680 5.704 19.744 1.00 54.69 175 ILE A N 1
ATOM 1459 C CA . ILE A 1 175 ? -10.522 4.835 20.029 1.00 54.69 175 ILE A CA 1
ATOM 1460 C C . ILE A 1 175 ? -10.768 4.025 21.316 1.00 54.69 175 ILE A C 1
ATOM 1462 O O . ILE A 1 175 ? -10.521 2.818 21.356 1.00 54.69 175 ILE A O 1
ATOM 1466 N N . LYS A 1 176 ? -11.357 4.640 22.350 1.00 55.19 176 LYS A N 1
ATOM 1467 C CA . LYS A 1 176 ? -11.751 3.941 23.587 1.00 55.19 176 LYS A CA 1
ATOM 1468 C C . LYS A 1 176 ? -12.854 2.899 23.347 1.00 55.19 176 LYS A C 1
ATOM 1470 O O . LYS A 1 176 ? -12.777 1.787 23.874 1.00 55.19 176 LYS A O 1
ATOM 1475 N N . LEU A 1 177 ? -13.864 3.211 22.527 1.00 54.47 177 LEU A N 1
ATOM 1476 C CA . LEU A 1 177 ? -14.962 2.289 22.183 1.00 54.47 177 LEU A CA 1
ATOM 1477 C C . LEU A 1 177 ? -14.487 1.062 21.381 1.00 54.47 177 LEU A C 1
ATOM 1479 O O . LEU A 1 177 ? -14.918 -0.069 21.643 1.00 54.47 177 LEU A O 1
ATOM 1483 N N . THR A 1 178 ? -13.564 1.248 20.435 1.00 55.78 178 THR A N 1
ATOM 1484 C CA . THR A 1 178 ? -12.969 0.141 19.660 1.00 55.78 178 THR A CA 1
ATOM 1485 C C . THR A 1 178 ? -12.071 -0.752 20.522 1.00 55.78 178 THR A C 1
ATOM 1487 O O . THR A 1 178 ? -12.100 -1.977 20.378 1.00 55.78 178 THR A O 1
ATOM 1490 N N . GLN A 1 179 ? -11.331 -0.183 21.479 1.00 58.88 179 GLN A N 1
ATOM 1491 C CA . GLN A 1 179 ? -10.567 -0.958 22.465 1.00 58.88 179 GLN A CA 1
ATOM 1492 C C . GLN A 1 179 ? -11.491 -1.765 23.396 1.00 58.88 179 GLN A C 1
ATOM 1494 O O . GLN A 1 179 ? -11.286 -2.968 23.576 1.00 58.88 179 GLN A O 1
ATOM 1499 N N . LYS A 1 180 ? -12.561 -1.147 23.921 1.00 58.53 180 LYS A N 1
ATOM 1500 C CA . LYS A 1 180 ? -13.536 -1.809 24.809 1.00 58.53 180 LYS A CA 1
ATOM 1501 C C . LYS A 1 180 ? -14.269 -2.963 24.116 1.00 5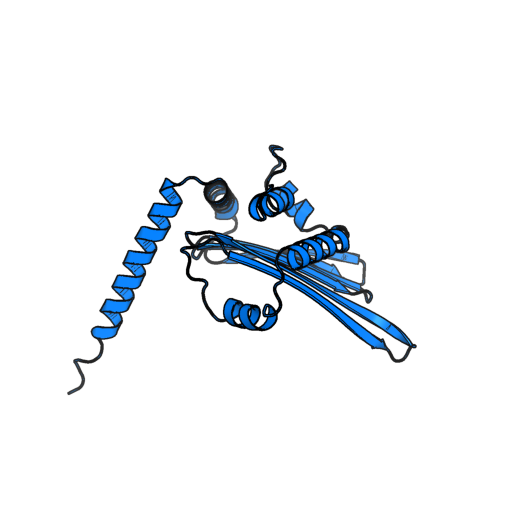8.53 180 LYS A C 1
ATOM 1503 O O . LYS A 1 180 ? -14.376 -4.053 24.676 1.00 58.53 180 LYS A O 1
ATOM 1508 N N . SER A 1 181 ? -14.735 -2.760 22.883 1.00 58.28 181 SER A N 1
ATOM 1509 C CA . SER A 1 181 ? -15.428 -3.801 22.104 1.00 58.28 181 SER A CA 1
ATOM 1510 C C . SER A 1 181 ? -14.514 -4.979 21.737 1.00 58.28 181 SER A C 1
ATOM 1512 O O . SER A 1 181 ? -14.953 -6.132 21.772 1.00 58.28 181 SER A O 1
ATOM 1514 N N . ARG A 1 182 ? -13.224 -4.735 21.463 1.00 59.50 182 ARG A N 1
ATOM 1515 C CA . ARG A 1 182 ? -12.230 -5.806 21.278 1.00 59.50 182 ARG A CA 1
ATOM 1516 C C . ARG A 1 182 ? -11.923 -6.568 22.562 1.00 59.50 182 ARG A C 1
ATOM 1518 O O . ARG A 1 182 ? -11.869 -7.796 22.515 1.00 59.50 182 ARG A O 1
ATOM 1525 N N . ALA A 1 183 ? -11.748 -5.877 23.688 1.00 60.12 183 ALA A N 1
ATOM 1526 C CA . ALA A 1 183 ? -11.507 -6.523 24.978 1.00 60.12 183 ALA A CA 1
ATOM 1527 C C . ALA A 1 183 ? -12.647 -7.497 25.333 1.00 60.12 183 ALA A C 1
ATOM 1529 O O . ALA A 1 183 ? -12.395 -8.642 25.709 1.00 60.12 183 ALA A O 1
ATOM 1530 N N . LEU A 1 184 ? -13.898 -7.088 25.093 1.00 59.34 184 LEU A N 1
ATOM 1531 C CA . LEU A 1 184 ? -15.079 -7.938 25.264 1.00 59.34 184 LEU A CA 1
ATOM 1532 C C . LEU A 1 184 ? -15.068 -9.160 24.326 1.00 59.34 184 LEU A C 1
ATOM 1534 O O . LEU A 1 184 ? -15.259 -10.284 24.792 1.00 59.34 184 LEU A O 1
ATOM 1538 N N . LYS A 1 185 ? -14.779 -8.983 23.027 1.00 60.09 185 LYS A N 1
ATOM 1539 C CA . LYS A 1 185 ? -14.679 -10.101 22.062 1.00 60.09 185 LYS A CA 1
ATOM 1540 C C . LYS A 1 185 ? -13.558 -11.088 22.418 1.00 60.09 185 LYS A C 1
ATOM 1542 O O . LYS A 1 185 ? -13.734 -12.298 22.275 1.00 60.09 185 LYS A O 1
ATOM 1547 N N . ASN A 1 186 ? -12.416 -10.595 22.894 1.00 60.00 186 ASN A N 1
ATOM 1548 C CA . ASN A 1 186 ? -11.293 -11.438 23.308 1.00 60.00 186 ASN A CA 1
ATOM 1549 C C . ASN A 1 186 ? -11.610 -12.222 24.590 1.00 60.00 186 ASN A C 1
ATOM 1551 O O . ASN A 1 186 ? -11.291 -13.409 24.659 1.00 60.00 186 ASN A O 1
ATOM 1555 N N . ASN A 1 187 ? -12.297 -11.610 25.560 1.00 56.03 187 ASN A N 1
ATOM 1556 C CA . ASN A 1 187 ? -12.783 -12.312 26.752 1.00 56.03 187 ASN A CA 1
ATOM 1557 C C . ASN A 1 187 ? -13.814 -13.394 26.393 1.00 56.03 187 ASN A C 1
ATOM 1559 O O . ASN A 1 187 ? -13.700 -14.525 26.864 1.00 56.03 187 ASN A O 1
ATOM 1563 N N . ALA A 1 188 ? -14.752 -13.106 25.486 1.00 57.75 188 ALA A N 1
ATOM 1564 C CA . ALA A 1 188 ? -15.722 -14.094 25.008 1.00 57.75 188 ALA A CA 1
ATOM 1565 C C . ALA A 1 188 ? -15.047 -15.302 24.324 1.00 57.75 188 ALA A C 1
ATOM 1567 O O . ALA A 1 188 ? -15.404 -16.451 24.586 1.00 57.75 188 ALA A O 1
ATOM 1568 N N . ARG A 1 189 ? -14.013 -15.066 23.502 1.00 57.25 189 ARG A N 1
ATOM 1569 C CA . ARG A 1 189 ? -13.216 -16.139 22.875 1.00 57.25 189 ARG A CA 1
ATOM 1570 C C . ARG A 1 189 ? -12.415 -16.959 23.885 1.00 57.25 189 ARG A C 1
ATOM 1572 O O . ARG A 1 189 ? -12.292 -18.167 23.701 1.00 57.25 189 ARG A O 1
ATOM 1579 N N . LYS A 1 190 ? -11.880 -16.335 24.943 1.00 57.44 190 LYS A N 1
ATOM 1580 C CA . LYS A 1 190 ? -11.196 -17.056 26.029 1.00 57.44 190 LYS A CA 1
ATOM 1581 C C . LYS A 1 190 ? -12.163 -17.983 26.767 1.00 57.44 190 LYS A C 1
ATOM 1583 O O . LYS A 1 190 ? -11.837 -19.150 26.925 1.00 57.44 190 LYS A O 1
ATOM 1588 N N . HIS A 1 191 ? -13.366 -17.524 27.117 1.00 53.25 191 HIS A N 1
ATOM 1589 C CA . HIS A 1 191 ? -14.365 -18.363 27.795 1.00 53.25 191 HIS A CA 1
ATOM 1590 C C . HIS A 1 191 ? -14.972 -19.462 26.904 1.00 53.25 191 HIS A C 1
ATOM 1592 O O . HIS A 1 191 ? -15.308 -20.530 27.407 1.00 53.25 191 HIS A O 1
ATOM 1598 N N . SER A 1 192 ? -15.064 -19.254 25.586 1.00 51.78 192 SER A N 1
ATOM 1599 C CA . SER A 1 192 ? -15.527 -20.284 24.641 1.00 51.78 192 SER A CA 1
ATOM 1600 C C . SER A 1 192 ? -14.562 -21.474 24.529 1.00 51.78 192 SER A C 1
ATOM 1602 O O . SER A 1 192 ? -15.023 -22.609 24.447 1.00 51.78 192 SER A O 1
ATOM 1604 N N . LYS A 1 193 ? -13.240 -21.251 24.604 1.00 50.78 193 LYS A N 1
ATOM 1605 C CA . LYS A 1 193 ? -12.233 -22.327 24.512 1.00 50.78 193 LYS A CA 1
ATOM 1606 C C . LYS A 1 193 ? -12.245 -23.309 25.692 1.00 50.78 193 LYS A C 1
ATOM 1608 O O . LYS A 1 193 ? -11.754 -24.420 25.540 1.00 50.78 193 LYS A O 1
ATOM 1613 N N . TYR A 1 194 ? -12.818 -22.929 26.835 1.00 46.81 194 TYR A N 1
ATOM 1614 C CA . TYR A 1 194 ? -12.946 -23.808 28.007 1.00 46.81 194 TYR A CA 1
ATOM 1615 C C . TYR A 1 194 ? -14.260 -24.606 28.040 1.00 46.81 194 TYR A C 1
ATOM 1617 O O . TYR A 1 194 ? -14.448 -25.410 28.946 1.00 46.81 194 TYR A O 1
ATOM 1625 N N . ARG A 1 195 ? -15.173 -24.410 27.075 1.00 46.75 195 ARG A N 1
ATOM 1626 C CA . ARG A 1 195 ? -16.502 -25.050 27.074 1.00 46.75 195 ARG A CA 1
ATOM 1627 C C . ARG A 1 195 ? -16.621 -26.313 26.210 1.00 46.75 195 ARG A C 1
ATOM 1629 O O . ARG A 1 195 ? -17.653 -26.962 26.272 1.00 46.75 195 ARG A O 1
ATOM 1636 N N . THR A 1 196 ? -15.598 -26.691 25.442 1.00 46.94 196 THR A N 1
ATOM 1637 C CA . THR A 1 196 ? -15.689 -27.765 24.424 1.00 46.94 196 THR A CA 1
ATOM 1638 C C . THR A 1 196 ? -15.133 -29.143 24.815 1.00 46.94 196 THR A C 1
ATOM 1640 O O . THR A 1 196 ? -14.974 -29.978 23.934 1.00 46.94 196 THR A O 1
ATOM 1643 N N . ASN A 1 197 ? -14.877 -29.430 26.099 1.00 46.31 197 ASN A N 1
ATOM 1644 C CA . ASN A 1 197 ? -14.324 -30.733 26.528 1.00 46.31 197 ASN A CA 1
ATOM 1645 C C . ASN A 1 197 ? -15.225 -31.552 27.473 1.00 46.31 197 ASN A C 1
ATOM 1647 O O . ASN A 1 197 ? -14.730 -32.436 28.166 1.00 46.31 197 ASN A O 1
ATOM 1651 N N . VAL A 1 198 ? -16.535 -31.306 27.505 1.00 49.81 198 VAL A N 1
ATOM 1652 C CA . VAL A 1 198 ? -17.472 -32.144 28.270 1.00 49.81 198 VAL A CA 1
ATOM 1653 C C . VAL A 1 198 ? -18.619 -32.526 27.349 1.00 49.81 198 VAL A C 1
ATOM 1655 O O . VAL A 1 198 ? -19.565 -31.765 27.247 1.00 49.81 198 VAL A O 1
ATOM 1658 N N . GLU A 1 199 ? -18.455 -33.623 26.604 1.00 47.94 199 GLU A N 1
ATOM 1659 C CA . GLU A 1 199 ? -19.513 -34.484 26.029 1.00 47.94 199 GLU A CA 1
ATOM 1660 C C . GLU A 1 199 ? -18.898 -35.392 24.953 1.00 47.94 199 GLU A C 1
ATOM 1662 O O . GLU A 1 199 ? -19.064 -35.188 23.753 1.00 47.94 199 GLU A O 1
ATOM 1667 N N . LYS A 1 200 ? -18.144 -36.404 25.389 1.00 42.44 200 LYS A N 1
ATOM 1668 C CA . LYS A 1 200 ? -18.011 -37.676 24.667 1.00 42.44 200 LYS A CA 1
ATOM 1669 C C . LYS A 1 200 ? -17.933 -38.779 25.720 1.00 42.44 200 LYS A C 1
ATOM 1671 O O . LYS A 1 200 ? -16.874 -38.977 26.312 1.00 42.44 200 LYS A O 1
ATOM 1676 N N . PHE A 1 201 ? -19.089 -39.374 26.005 1.00 43.75 201 PHE A N 1
ATOM 1677 C CA . PHE A 1 201 ? -19.200 -40.694 26.622 1.00 43.75 201 PHE A CA 1
ATOM 1678 C C . PHE A 1 201 ? -19.018 -41.755 25.537 1.00 43.75 201 PHE A C 1
ATOM 1680 O O . PHE A 1 201 ? -19.488 -41.497 24.403 1.00 43.75 201 PHE A O 1
#

Foldseek 3Di:
DQDLVNVVCCVQHDPVPPDDPVVSVVVLFDQVCVVVLVVVLVVSCVVPVDPPQVVVVVCPVVDDPDQAAKDKHKDKDWDWDQDPVRDTWIKIKIKIKIGHHLGWIWIWIWIDTPQAKIKIKIKTDHPQWIWIWMWIQGNVRDIDIDIDITPDDPVCVVVVVVVSVCVVVCPPVVSVVSVVVVVVVVVVVVVVVVPPPPDDD

Secondary structure (DSSP, 8-state):
---HHHHHHHHHS--SS---HHHHHHHHT-GGGHHHHHHHHHHHHHHHT-SSHHHHHHHHHHS---TTS-EEEEEEEEEEEE-TTSPEEEEEEEEEEEEETTTEEEEEEEEEETTS-EEEEEEEEETTEEEEEEEEE-TTS-EEEEEEEESS-GGGHHHHHHHHHHHHHT-HHHHHHHHHHHHHHHHHHHHHHTSSSS---

Radius of gyration: 20.18 Å; Cα contacts (8 Å, |Δi|>4): 262; chains: 1; bounding box: 46×62×51 Å

Organism: NCBI:txid1819745